Protein AF-A0A924WXR3-F1 (afdb_monomer_lite)

Sequence (230 aa):
MSLTDIRIFNSQGLAVPLAIGIKESQQQQINKKIEFITYPIMAESGININNANSEISIEESNGKRVGQVLTNSNHLNEKQKIIGALIDTRALSAKVSAIEFDADFATNTTLPITLDVGSDSKTWRNIAFEEPLYNFGDVALSKTNTPQQMRAVFNNANLDKEYIRVSWPANQVLTLRHVQITTSDIVPSIKKMSIALGEPYAIEPHMLSWNMLFFPKLLLYILNLIHLIP

Radius of gyration: 28.08 Å; chains: 1; bounding box: 63×32×85 Å

Secondary structure (DSSP, 8-state):
-PPP-EEEEETTSPEE-----------EEEEEEEEEEEEEEEE-TT--TTSTT--EEEEEETTEEEEEE--S--S--TT-EEEEEEEE-TT--SEEEEEEEEEE--TTEEEEEEEEEESSSS--EEEEEEEEEEE----TT--S----S-EEEEEEEE-TT-EEEEE--TTS--EEEEEEEEEEEEEPPP----------EEEETTEEEE--SSSS-EEEEE---PPP--

pLDDT: mean 71.22, std 17.96, range [27.23, 93.81]

Foldseek 3Di:
DDDFDKWKAAPVRHTDPDDDDDPDQDLDWDKDKDKWFKAFEKDAPPDDCPPQQFAWDWDDDPNGTHTYGDDPDPDDDPRIDGFWIKTQCQVDPFFFFKKAFDKDFDAQDWWFKWKWKDQRSGGTDTQDGGQIFHHNPDVPPDPDCDDRSSMDGGPRHDRHNMMMIMGTDPPTDMDTGMMMTIGIDRDNPDPPDDFDFDDWDDPDPFKTWTCGPPGRTMIMGGDDPDDDDD

Structure (mmCIF, N/CA/C/O backbone):
data_AF-A0A924WXR3-F1
#
_entry.id   AF-A0A924WXR3-F1
#
loop_
_atom_site.group_PDB
_atom_site.id
_atom_site.type_symbol
_atom_site.label_atom_id
_atom_site.label_alt_id
_atom_site.label_comp_id
_atom_site.label_asym_id
_atom_site.label_entity_id
_atom_site.label_seq_id
_atom_site.pdbx_PDB_ins_code
_atom_site.Cartn_x
_atom_site.Cartn_y
_atom_site.Cartn_z
_atom_site.occupancy
_atom_site.B_iso_or_equiv
_atom_site.auth_seq_id
_atom_site.auth_comp_id
_atom_site.auth_asym_id
_atom_site.auth_atom_id
_atom_site.pdbx_PDB_model_num
ATOM 1 N N . MET A 1 1 ? 13.150 8.727 -40.953 1.00 31.98 1 MET A N 1
ATOM 2 C CA . MET A 1 1 ? 14.406 8.247 -41.569 1.00 31.98 1 MET A CA 1
ATOM 3 C C . MET A 1 1 ? 14.424 6.737 -41.399 1.00 31.98 1 MET A C 1
ATOM 5 O O . MET A 1 1 ? 14.293 6.282 -40.271 1.00 31.98 1 MET A O 1
ATOM 9 N N . SER A 1 2 ? 14.404 5.994 -42.506 1.00 33.28 2 SER A N 1
ATOM 10 C CA . SER A 1 2 ? 14.246 4.532 -42.529 1.00 33.28 2 SER A CA 1
ATOM 11 C C . SER A 1 2 ? 15.404 3.839 -41.809 1.00 33.28 2 SER A C 1
ATOM 13 O O . SER A 1 2 ? 16.557 4.192 -42.039 1.00 33.28 2 SER A O 1
ATOM 15 N N . LEU A 1 3 ? 15.085 2.868 -40.950 1.00 34.56 3 LEU A N 1
ATOM 16 C CA . LEU A 1 3 ? 16.049 1.993 -40.283 1.00 34.56 3 LEU A CA 1
ATOM 17 C C . LEU A 1 3 ? 16.803 1.177 -41.339 1.00 34.56 3 LEU A C 1
ATOM 19 O O . LEU A 1 3 ? 16.198 0.406 -42.081 1.00 34.56 3 LEU A O 1
ATOM 23 N N . THR A 1 4 ? 18.115 1.363 -41.416 1.00 48.56 4 THR A N 1
ATOM 24 C CA . THR A 1 4 ? 19.017 0.498 -42.178 1.00 48.56 4 THR A CA 1
ATOM 25 C C . THR A 1 4 ? 19.056 -0.871 -41.490 1.00 48.56 4 THR A C 1
ATOM 27 O O . THR A 1 4 ? 19.465 -0.953 -40.332 1.00 48.56 4 THR A O 1
ATOM 30 N N . ASP A 1 5 ? 18.612 -1.937 -42.164 1.00 56.59 5 ASP A N 1
ATOM 31 C CA . ASP A 1 5 ? 18.772 -3.313 -41.669 1.00 56.59 5 ASP A CA 1
ATOM 32 C C . ASP A 1 5 ? 20.248 -3.701 -41.818 1.00 56.59 5 ASP A C 1
ATOM 34 O O . ASP A 1 5 ? 20.768 -3.801 -42.932 1.00 56.59 5 ASP A O 1
ATOM 38 N N . ILE A 1 6 ? 20.947 -3.848 -40.694 1.00 57.25 6 ILE A N 1
ATOM 39 C CA . ILE A 1 6 ? 22.355 -4.240 -40.669 1.00 57.25 6 ILE A CA 1
ATOM 40 C C . ILE A 1 6 ? 22.423 -5.707 -40.259 1.00 57.25 6 ILE A C 1
ATOM 42 O O . ILE A 1 6 ? 22.094 -6.059 -39.127 1.00 57.25 6 ILE A O 1
ATOM 46 N N . ARG A 1 7 ? 22.898 -6.559 -41.172 1.00 65.56 7 ARG A N 1
ATOM 47 C CA . ARG A 1 7 ? 23.070 -7.997 -40.932 1.00 65.56 7 ARG A CA 1
ATOM 48 C C . ARG A 1 7 ? 24.544 -8.353 -40.844 1.00 65.56 7 ARG A C 1
ATOM 50 O O . ARG A 1 7 ? 25.350 -7.929 -41.671 1.00 65.56 7 ARG A O 1
ATOM 57 N N . ILE A 1 8 ? 24.879 -9.154 -39.839 1.00 63.12 8 ILE A N 1
ATOM 58 C CA . ILE A 1 8 ? 26.237 -9.627 -39.580 1.00 63.12 8 ILE A CA 1
ATOM 59 C C . ILE A 1 8 ? 26.352 -11.070 -40.063 1.00 63.12 8 ILE A C 1
ATOM 61 O O . ILE A 1 8 ? 25.510 -11.900 -39.723 1.00 63.12 8 ILE A O 1
ATOM 65 N N . PHE A 1 9 ? 27.407 -11.381 -40.815 1.00 65.19 9 PHE A N 1
ATOM 66 C CA . PHE A 1 9 ? 27.694 -12.729 -41.300 1.00 65.19 9 PHE A CA 1
ATOM 67 C C . PHE A 1 9 ? 29.066 -13.209 -40.821 1.00 65.19 9 PHE A C 1
ATOM 69 O O . PHE A 1 9 ? 30.008 -12.423 -40.673 1.00 65.19 9 PHE A O 1
ATOM 76 N N . ASN A 1 10 ? 29.192 -14.513 -40.577 1.00 62.19 10 ASN A N 1
ATOM 77 C CA . ASN A 1 10 ? 30.481 -15.134 -40.285 1.00 62.19 10 ASN A CA 1
ATOM 78 C C . ASN A 1 10 ? 31.306 -15.342 -41.574 1.00 62.19 10 ASN A C 1
ATOM 80 O O . ASN A 1 10 ? 30.837 -15.098 -42.686 1.00 62.19 10 ASN A O 1
ATOM 84 N N . SER A 1 11 ? 32.538 -15.840 -41.437 1.00 58.62 11 SER A N 1
ATOM 85 C CA . SER A 1 11 ? 33.439 -16.128 -42.566 1.00 58.62 11 SER A CA 1
ATOM 86 C C . SER A 1 11 ? 32.926 -17.187 -43.554 1.00 58.62 11 SER A C 1
ATOM 88 O O . SER A 1 11 ? 33.502 -17.339 -44.628 1.00 58.62 11 SER A O 1
ATOM 90 N N . GLN A 1 12 ? 31.862 -17.913 -43.205 1.00 63.47 12 GLN A N 1
ATOM 91 C CA . GLN A 1 12 ? 31.190 -18.904 -44.048 1.00 63.47 12 GLN A CA 1
ATOM 92 C C . GLN A 1 12 ? 29.916 -18.341 -44.705 1.00 63.47 12 GLN A C 1
ATOM 94 O O . GLN A 1 12 ? 29.201 -19.078 -45.376 1.00 63.47 12 GLN A O 1
ATOM 99 N N . GLY A 1 13 ? 29.612 -17.051 -44.510 1.00 64.12 13 GLY A N 1
ATOM 100 C CA . GLY A 1 13 ? 28.417 -16.406 -45.056 1.00 64.12 13 GLY A CA 1
ATOM 101 C C . GLY A 1 13 ? 27.124 -16.725 -44.299 1.00 64.12 13 GLY A C 1
ATOM 102 O O . GLY A 1 13 ? 26.042 -16.429 -44.797 1.00 64.12 13 GLY A O 1
ATOM 103 N N . LEU A 1 14 ? 27.202 -17.311 -43.099 1.00 64.62 14 LEU A N 1
ATOM 104 C CA . LEU A 1 14 ? 26.031 -17.584 -42.262 1.00 64.62 14 LEU A CA 1
ATOM 105 C C . LEU A 1 14 ? 25.690 -16.366 -41.403 1.00 64.62 14 LEU A C 1
ATOM 107 O O . LEU A 1 14 ? 26.581 -15.756 -40.807 1.00 64.62 14 LEU A O 1
ATOM 111 N N . ALA A 1 15 ? 24.399 -16.036 -41.323 1.00 67.19 15 ALA A N 1
ATOM 112 C CA . ALA A 1 15 ? 23.907 -14.935 -40.503 1.00 67.19 15 ALA A CA 1
ATOM 113 C C . ALA A 1 15 ? 24.185 -15.201 -39.017 1.00 67.19 15 ALA A C 1
ATOM 115 O O . ALA A 1 15 ? 23.859 -16.265 -38.487 1.00 67.19 15 ALA A O 1
ATOM 116 N N . VAL A 1 16 ? 24.773 -14.219 -38.342 1.00 60.91 16 VAL A N 1
ATOM 117 C CA . VAL A 1 16 ? 25.044 -14.252 -36.907 1.00 60.91 16 VAL A CA 1
ATOM 118 C C . VAL A 1 16 ? 23.990 -13.389 -36.209 1.00 60.91 16 VAL A C 1
ATOM 120 O O . VAL A 1 16 ? 23.859 -12.213 -36.558 1.00 60.91 16 VAL A O 1
ATOM 123 N N . PRO A 1 17 ? 23.239 -13.921 -35.226 1.00 58.16 17 PRO A N 1
ATOM 124 C CA . PRO A 1 17 ? 22.210 -13.168 -34.515 1.00 58.16 17 PRO A CA 1
ATOM 125 C C . PRO A 1 17 ? 22.854 -12.203 -33.508 1.00 58.16 17 PRO A C 1
ATOM 127 O O . PRO A 1 17 ? 22.896 -12.455 -32.306 1.00 58.16 17 PRO A O 1
ATOM 130 N N . LEU A 1 18 ? 23.399 -11.099 -34.014 1.00 56.69 18 LEU A N 1
ATOM 131 C CA . LEU A 1 18 ? 24.007 -10.023 -33.236 1.00 56.69 18 LEU A CA 1
ATOM 132 C C . LEU A 1 18 ? 23.301 -8.705 -33.550 1.00 56.69 18 LEU A C 1
ATOM 134 O O . LEU A 1 18 ? 23.028 -8.401 -34.708 1.00 56.69 18 LEU A O 1
ATOM 138 N N . ALA A 1 19 ? 23.042 -7.909 -32.515 1.00 54.81 19 ALA A N 1
ATOM 139 C CA . ALA A 1 19 ? 22.508 -6.558 -32.643 1.00 54.81 19 ALA A CA 1
ATOM 140 C C . ALA A 1 19 ? 23.615 -5.535 -32.358 1.00 54.81 19 ALA A C 1
ATOM 142 O O . ALA A 1 19 ? 24.338 -5.654 -31.366 1.00 54.81 19 ALA A O 1
ATOM 143 N N . ILE A 1 20 ? 23.741 -4.522 -33.216 1.00 55.09 20 ILE A N 1
ATOM 144 C CA . ILE A 1 20 ? 24.647 -3.392 -32.991 1.00 55.09 20 ILE A CA 1
ATOM 145 C C . ILE A 1 20 ? 23.919 -2.381 -32.108 1.00 55.09 20 ILE A C 1
ATOM 147 O O . ILE A 1 20 ? 22.852 -1.890 -32.466 1.00 55.09 20 ILE A O 1
ATOM 151 N N . GLY A 1 21 ? 24.495 -2.079 -30.948 1.00 50.66 21 GLY A N 1
ATOM 152 C CA . GLY A 1 21 ? 23.985 -1.068 -30.027 1.00 50.66 21 GLY A CA 1
ATOM 153 C C . GLY A 1 21 ? 25.036 -0.002 -29.746 1.00 50.66 21 GLY A C 1
ATOM 154 O O . GLY A 1 21 ? 26.235 -0.281 -29.730 1.00 50.66 21 GLY A O 1
ATOM 155 N N . ILE A 1 22 ? 24.585 1.224 -29.496 1.00 47.22 22 ILE A N 1
ATOM 156 C CA . ILE A 1 22 ? 25.435 2.302 -28.986 1.00 47.22 22 ILE A CA 1
ATOM 157 C C . ILE A 1 22 ? 25.828 1.928 -27.546 1.00 47.22 22 ILE A C 1
ATOM 159 O O . ILE A 1 22 ? 25.022 1.354 -26.812 1.00 47.22 22 ILE A O 1
ATOM 163 N N . LYS A 1 23 ? 27.075 2.201 -27.135 1.00 46.19 23 LYS A N 1
ATOM 164 C CA . LYS A 1 23 ? 27.564 1.922 -25.774 1.00 46.19 23 LYS A CA 1
ATOM 165 C C . LYS A 1 23 ? 26.893 2.869 -24.776 1.00 46.19 23 LYS A C 1
ATOM 167 O O . LYS A 1 23 ? 27.488 3.846 -24.337 1.00 46.19 23 LYS A O 1
ATOM 172 N N . GLU A 1 24 ? 25.650 2.590 -24.421 1.00 51.59 24 GLU A N 1
ATOM 173 C CA . GLU A 1 24 ? 24.979 3.290 -23.339 1.00 51.59 24 GLU A CA 1
ATOM 174 C C . GLU A 1 24 ? 25.524 2.744 -22.012 1.00 51.59 24 GLU A C 1
ATOM 176 O O . GLU A 1 24 ? 25.498 1.538 -21.749 1.00 51.59 24 GLU A O 1
ATOM 181 N N . SER A 1 25 ? 26.071 3.629 -21.177 1.00 50.09 25 SER A N 1
ATOM 182 C CA . SER A 1 25 ? 26.453 3.298 -19.803 1.00 50.09 25 SER A CA 1
ATOM 183 C C . SER A 1 25 ? 25.178 3.108 -18.982 1.00 50.09 25 SER A C 1
ATOM 185 O O . SER A 1 25 ? 24.731 4.017 -18.293 1.00 50.09 25 SER A O 1
ATOM 187 N N . GLN A 1 26 ? 24.541 1.948 -19.114 1.00 51.25 26 GLN A N 1
ATOM 188 C CA . GLN A 1 26 ? 23.241 1.690 -18.505 1.00 51.25 26 GLN A CA 1
ATOM 189 C C . GLN A 1 26 ? 23.407 0.889 -17.231 1.00 51.25 26 GLN A C 1
ATOM 191 O O . GLN A 1 26 ? 23.523 -0.336 -17.261 1.00 51.25 26 GLN A O 1
ATOM 196 N N . GLN A 1 27 ? 23.352 1.587 -16.099 1.00 52.81 27 GLN A N 1
ATOM 197 C CA . GLN A 1 27 ? 22.735 0.998 -14.918 1.00 52.81 27 GLN A CA 1
ATOM 198 C C . GLN A 1 27 ? 21.355 0.485 -15.345 1.00 52.81 27 GLN A C 1
ATOM 200 O O . GLN A 1 27 ? 20.535 1.254 -15.846 1.00 52.81 27 GLN A O 1
ATOM 205 N N . GLN A 1 28 ? 21.135 -0.824 -15.247 1.00 54.12 28 GLN A N 1
ATOM 206 C CA . GLN A 1 28 ? 19.838 -1.400 -15.570 1.00 54.12 28 GLN A CA 1
ATOM 207 C C . GLN A 1 28 ? 18.967 -1.273 -14.328 1.00 54.12 28 GLN A C 1
ATOM 209 O O . GLN A 1 28 ? 19.254 -1.873 -13.291 1.00 54.12 28 GLN A O 1
ATOM 214 N N . GLN A 1 29 ? 17.912 -0.469 -14.434 1.00 60.94 29 GLN A N 1
ATOM 215 C CA . GLN A 1 29 ? 16.858 -0.464 -13.435 1.00 60.94 29 GLN A CA 1
ATOM 216 C C . GLN A 1 29 ? 16.016 -1.721 -13.652 1.00 60.94 29 GLN A C 1
ATOM 218 O O . GLN A 1 29 ? 15.330 -1.850 -14.669 1.00 60.94 29 GLN A O 1
ATOM 223 N N . ILE A 1 30 ? 16.097 -2.663 -12.717 1.00 65.88 30 ILE A N 1
ATOM 224 C CA . ILE A 1 30 ? 15.214 -3.825 -12.713 1.00 65.88 30 ILE A CA 1
ATOM 225 C C . ILE A 1 30 ? 14.014 -3.455 -11.856 1.00 65.88 30 ILE A C 1
ATOM 227 O O . ILE A 1 30 ? 14.141 -3.210 -10.657 1.00 65.88 30 ILE A O 1
ATOM 231 N N . ASN A 1 31 ? 12.846 -3.407 -12.493 1.00 78.06 31 ASN A N 1
ATOM 232 C CA . ASN A 1 31 ? 11.590 -3.224 -11.790 1.00 78.06 31 ASN A CA 1
ATOM 233 C C . ASN A 1 31 ? 10.999 -4.595 -11.464 1.00 78.06 31 ASN A C 1
ATOM 235 O O . ASN A 1 31 ? 10.776 -5.401 -12.370 1.00 78.06 31 ASN A O 1
ATOM 239 N N . LYS A 1 32 ? 10.721 -4.856 -10.185 1.00 83.56 32 LYS A N 1
ATOM 240 C CA . LYS A 1 32 ? 10.007 -6.062 -9.752 1.00 83.56 32 LYS A CA 1
ATOM 241 C C . LYS A 1 32 ? 8.642 -5.666 -9.212 1.00 83.56 32 LYS A C 1
ATOM 243 O O . LYS A 1 32 ? 8.531 -4.741 -8.418 1.00 83.56 32 LYS A O 1
ATOM 248 N N . LYS A 1 33 ? 7.606 -6.382 -9.639 1.00 86.31 33 LYS A N 1
ATOM 249 C CA . LYS A 1 33 ? 6.248 -6.241 -9.115 1.00 86.31 33 LYS A CA 1
ATOM 250 C C . LYS A 1 33 ? 6.016 -7.299 -8.041 1.00 86.31 33 LYS A C 1
ATOM 252 O O . LYS A 1 33 ? 6.263 -8.479 -8.287 1.00 86.31 33 LYS A O 1
ATOM 257 N N . ILE A 1 34 ? 5.591 -6.874 -6.858 1.00 88.81 34 ILE A N 1
ATOM 258 C CA . ILE A 1 34 ? 5.333 -7.742 -5.705 1.00 88.81 34 ILE A CA 1
ATOM 259 C C . ILE A 1 34 ? 3.921 -7.454 -5.204 1.00 88.81 34 ILE A C 1
ATOM 261 O O . ILE A 1 34 ? 3.554 -6.296 -5.022 1.00 88.81 34 ILE A O 1
ATOM 265 N N . GLU A 1 35 ? 3.130 -8.501 -5.013 1.00 90.38 35 GLU A N 1
ATOM 266 C CA . GLU A 1 35 ? 1.759 -8.403 -4.518 1.00 90.38 35 GLU A CA 1
ATOM 267 C C . GLU A 1 35 ? 1.723 -8.432 -2.985 1.00 90.38 35 GLU A C 1
ATOM 269 O O . GLU A 1 35 ? 2.449 -9.207 -2.358 1.00 90.38 35 GLU A O 1
ATOM 274 N N . PHE A 1 36 ? 0.875 -7.593 -2.391 1.00 90.31 36 PHE A N 1
ATOM 275 C CA . PHE A 1 36 ? 0.639 -7.530 -0.953 1.00 90.31 36 PHE A CA 1
ATOM 276 C C . PHE A 1 36 ? -0.852 -7.591 -0.641 1.00 90.31 36 PHE A C 1
ATOM 278 O O . PHE A 1 36 ? -1.677 -6.951 -1.298 1.00 90.31 36 PHE A O 1
ATOM 285 N N . ILE A 1 37 ? -1.170 -8.315 0.431 1.00 88.25 37 ILE A N 1
ATOM 286 C CA . ILE A 1 37 ? -2.505 -8.344 1.026 1.00 88.25 37 ILE A CA 1
ATOM 287 C C . ILE A 1 37 ? -2.743 -7.031 1.775 1.00 88.25 37 ILE A C 1
ATOM 289 O O . ILE A 1 37 ? -1.836 -6.490 2.414 1.00 88.25 37 ILE A O 1
ATOM 293 N N . THR A 1 38 ? -3.979 -6.545 1.728 1.00 90.75 38 THR A N 1
ATOM 294 C CA . THR A 1 38 ? -4.424 -5.357 2.458 1.00 90.75 38 THR A CA 1
ATOM 295 C C . THR A 1 38 ? -5.322 -5.743 3.625 1.00 90.75 38 THR A C 1
ATOM 297 O O . THR A 1 38 ? -6.240 -6.549 3.473 1.00 90.75 38 THR A O 1
ATOM 300 N N . TYR A 1 39 ? -5.092 -5.136 4.786 1.00 90.50 39 TYR A N 1
ATOM 301 C CA . TYR A 1 39 ? -5.917 -5.315 5.978 1.00 90.50 39 TYR A CA 1
ATOM 302 C C . TYR A 1 39 ? -6.815 -4.090 6.162 1.00 90.50 39 TYR A C 1
ATOM 304 O O . TYR A 1 39 ? -6.293 -2.977 6.218 1.00 90.50 39 TYR A O 1
ATOM 312 N N . PRO A 1 40 ? -8.147 -4.234 6.257 1.00 91.12 40 PRO A N 1
ATOM 313 C CA . PRO A 1 40 ? -9.022 -3.083 6.443 1.00 91.12 40 PRO A CA 1
ATOM 314 C C . PRO A 1 40 ? -8.751 -2.433 7.800 1.00 91.12 40 PRO A C 1
ATOM 316 O O . PRO A 1 40 ? -8.521 -3.133 8.787 1.00 91.12 40 PRO A O 1
ATOM 319 N N . ILE A 1 41 ? -8.795 -1.102 7.847 1.00 90.25 41 ILE A N 1
ATOM 320 C CA . ILE A 1 41 ? -8.696 -0.338 9.089 1.00 90.25 41 ILE A CA 1
ATOM 321 C C . ILE A 1 41 ? -10.099 0.089 9.504 1.00 90.25 41 ILE A C 1
ATOM 323 O O . ILE A 1 41 ? -10.778 0.814 8.772 1.00 90.25 41 ILE A O 1
ATOM 327 N N . MET A 1 42 ? -10.516 -0.369 10.679 1.00 87.19 42 MET A N 1
ATOM 328 C CA . MET A 1 42 ? -11.822 -0.105 11.267 1.00 87.19 42 MET A CA 1
ATOM 329 C C . MET A 1 42 ? -11.719 1.007 12.312 1.00 87.19 42 MET A C 1
ATOM 331 O O . MET A 1 42 ? -10.791 1.023 13.126 1.00 87.19 42 MET A O 1
ATOM 335 N N . ALA A 1 43 ? -12.688 1.922 12.313 1.00 83.94 43 ALA A N 1
ATOM 336 C CA . ALA A 1 43 ? -12.872 2.873 13.406 1.00 83.94 43 ALA A CA 1
ATOM 337 C C . ALA A 1 43 ? -14.329 3.297 13.578 1.00 83.94 43 ALA A C 1
ATOM 339 O O . ALA A 1 43 ? -15.178 3.098 12.704 1.00 83.94 43 ALA A O 1
ATOM 340 N N . GLU A 1 44 ? -14.607 3.906 14.729 1.00 81.31 44 GLU A N 1
ATOM 341 C CA . GLU A 1 44 ? -15.883 4.551 15.008 1.00 81.31 44 GLU A CA 1
ATOM 342 C C . GLU A 1 44 ? -16.120 5.766 14.097 1.00 81.31 44 GLU A C 1
ATOM 344 O O . GLU A 1 44 ? -15.196 6.399 13.577 1.00 81.31 44 GLU A O 1
ATOM 349 N N . SER A 1 45 ? -17.395 6.105 13.900 1.00 75.25 45 SER A N 1
ATOM 350 C CA . SER A 1 45 ? -17.784 7.238 13.062 1.00 75.25 45 SER A CA 1
ATOM 351 C C . SER A 1 45 ? -17.204 8.552 13.599 1.00 75.25 45 SER A C 1
ATOM 353 O O . SER A 1 45 ? -17.376 8.874 14.769 1.00 75.25 45 SER A O 1
ATOM 355 N N . GLY A 1 46 ? -16.579 9.342 12.723 1.00 72.94 46 GLY A N 1
ATOM 356 C CA . GLY A 1 46 ? -15.983 10.639 13.071 1.00 72.94 46 GLY A CA 1
ATOM 357 C C . GLY A 1 46 ? -14.488 10.590 13.404 1.00 72.94 46 GLY A C 1
ATOM 358 O O . GLY A 1 46 ? -13.875 11.645 13.548 1.00 72.94 46 GLY A O 1
ATOM 359 N N . ILE A 1 47 ? -13.880 9.400 13.467 1.00 78.44 47 ILE A N 1
ATOM 360 C CA . ILE A 1 47 ? -12.426 9.264 13.581 1.00 78.44 47 ILE A CA 1
ATOM 361 C C . ILE A 1 47 ? -11.761 9.636 12.253 1.00 78.44 47 ILE A C 1
ATOM 363 O O . ILE A 1 47 ? -12.085 9.084 11.201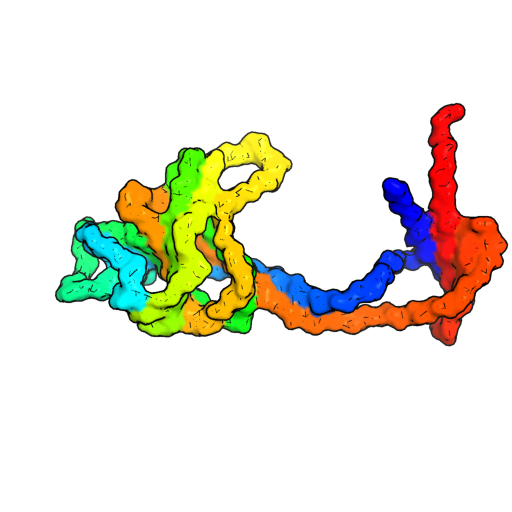 1.00 78.44 47 ILE A O 1
ATOM 367 N N . ASN A 1 48 ? -10.801 10.561 12.312 1.00 78.56 48 ASN A N 1
ATOM 368 C CA . ASN A 1 48 ? -9.937 10.892 11.186 1.00 78.56 48 ASN A CA 1
ATOM 369 C C . ASN A 1 48 ? -8.610 10.144 11.323 1.00 78.56 48 ASN A C 1
ATOM 371 O O . ASN A 1 48 ? -7.806 10.450 12.203 1.00 78.56 48 ASN A O 1
ATOM 375 N N . ILE A 1 49 ? -8.384 9.186 10.427 1.00 81.19 49 ILE A N 1
ATOM 376 C CA . ILE A 1 49 ? -7.177 8.362 10.425 1.00 81.19 49 ILE A CA 1
ATOM 377 C C . ILE A 1 49 ? -5.921 9.139 10.036 1.00 81.19 49 ILE A C 1
ATOM 379 O O . ILE A 1 49 ? -4.835 8.780 10.464 1.00 81.19 49 ILE A O 1
ATOM 383 N N . ASN A 1 50 ? -6.050 10.230 9.281 1.00 80.75 50 ASN A N 1
ATOM 384 C CA . ASN A 1 50 ? -4.908 10.999 8.779 1.00 80.75 50 ASN A CA 1
ATOM 385 C C . ASN A 1 50 ? -4.215 11.828 9.865 1.00 80.75 50 ASN A C 1
ATOM 387 O O . ASN A 1 50 ? -3.255 12.540 9.582 1.00 80.75 50 ASN A O 1
ATOM 391 N N . ASN A 1 51 ? -4.665 11.738 11.119 1.00 76.44 51 ASN A N 1
ATOM 392 C CA . ASN A 1 51 ? -3.902 12.267 12.234 1.00 76.44 51 ASN A CA 1
ATOM 393 C C . ASN A 1 51 ? -2.581 11.483 12.364 1.00 76.44 51 ASN A C 1
ATOM 395 O O . ASN A 1 51 ? -2.563 10.250 12.411 1.00 76.44 51 ASN A O 1
ATOM 399 N N . ALA A 1 52 ? -1.466 12.214 12.411 1.00 62.53 52 ALA A N 1
ATOM 400 C CA . ALA A 1 52 ? -0.117 11.652 12.457 1.00 62.53 52 ALA A CA 1
ATOM 401 C C . ALA A 1 52 ? 0.140 10.758 13.685 1.00 62.53 52 ALA A C 1
ATOM 403 O O . ALA A 1 52 ? 1.049 9.937 13.638 1.00 62.53 52 ALA A O 1
ATOM 404 N N . ASN A 1 53 ? -0.676 10.894 14.739 1.00 68.81 53 ASN A N 1
ATOM 405 C CA . ASN A 1 53 ? -0.571 10.136 15.990 1.00 68.81 53 ASN A CA 1
ATOM 406 C C . ASN A 1 53 ? -1.668 9.065 16.158 1.00 68.81 53 ASN A C 1
ATOM 408 O O . ASN A 1 53 ? -1.883 8.574 17.265 1.00 68.81 53 ASN A O 1
ATOM 412 N N . SER A 1 54 ? -2.422 8.735 15.103 1.00 81.00 54 SER A N 1
ATOM 413 C CA . SER A 1 54 ? -3.404 7.646 15.167 1.00 81.00 54 SER A CA 1
ATOM 414 C C . SER A 1 54 ? -2.695 6.294 15.220 1.00 81.00 54 SER A C 1
ATOM 416 O O . SER A 1 54 ? -2.169 5.824 14.211 1.00 81.00 54 SER A O 1
ATOM 418 N N . GLU A 1 55 ? -2.707 5.660 16.389 1.00 86.06 55 GLU A N 1
ATOM 419 C CA . GLU A 1 55 ? -2.145 4.325 16.575 1.00 86.06 55 GLU A CA 1
ATOM 420 C C . GLU A 1 55 ? -3.064 3.246 15.993 1.00 86.06 55 GLU A C 1
ATOM 422 O O . GLU A 1 55 ? -4.283 3.281 16.179 1.00 86.06 55 GLU A O 1
ATOM 427 N N . ILE A 1 56 ? -2.470 2.280 15.290 1.00 86.75 56 ILE A N 1
ATOM 428 C CA . ILE A 1 56 ? -3.176 1.141 14.703 1.00 86.75 56 ILE A CA 1
ATOM 429 C C . ILE A 1 56 ? -2.734 -0.152 15.392 1.00 86.75 56 ILE A C 1
ATOM 431 O O . ILE A 1 56 ? -1.566 -0.542 15.309 1.00 86.75 56 ILE A O 1
ATOM 435 N N . SER A 1 57 ? -3.693 -0.831 16.024 1.00 85.00 57 SER A N 1
ATOM 436 C CA . SER A 1 57 ? -3.576 -2.208 16.515 1.00 85.00 57 SER A CA 1
ATOM 437 C C . SER A 1 57 ? -3.916 -3.179 15.387 1.00 85.00 57 SER A C 1
ATOM 439 O O . SER A 1 57 ? -4.864 -2.941 14.642 1.00 85.00 57 SER A O 1
ATOM 441 N N . ILE A 1 58 ? -3.170 -4.275 15.247 1.00 83.12 58 ILE A N 1
ATOM 442 C CA . ILE A 1 58 ? -3.519 -5.357 14.315 1.00 83.12 58 ILE A CA 1
ATOM 443 C C . ILE A 1 58 ? -4.129 -6.492 15.129 1.00 83.12 58 ILE A C 1
ATOM 445 O O . ILE A 1 58 ? -3.444 -7.106 15.945 1.00 83.12 58 ILE A O 1
ATOM 449 N N . GLU A 1 59 ? -5.395 -6.801 14.868 1.00 83.00 59 GLU A N 1
ATOM 450 C CA . GLU A 1 59 ? -6.166 -7.809 15.598 1.00 83.00 59 GLU A CA 1
ATOM 451 C C . GLU A 1 59 ? -6.768 -8.839 14.644 1.00 83.00 59 GLU A C 1
ATOM 453 O O . GLU A 1 59 ? -6.924 -8.590 13.448 1.00 83.00 59 GLU A O 1
ATOM 458 N N . GLU A 1 60 ? -7.112 -10.015 15.164 1.00 77.69 60 GLU A N 1
ATOM 459 C CA . GLU A 1 60 ? -7.909 -10.995 14.429 1.00 77.69 60 GLU A CA 1
ATOM 460 C C . GLU A 1 60 ? -9.389 -10.825 14.771 1.00 77.69 60 GLU A C 1
ATOM 462 O O . GLU A 1 60 ? -9.791 -10.892 15.929 1.00 77.69 60 GLU A O 1
ATOM 467 N N . SER A 1 61 ? -10.215 -10.632 13.746 1.00 73.81 61 SER A N 1
ATOM 468 C CA . SER A 1 61 ? -11.667 -10.544 13.851 1.00 73.81 61 SER A CA 1
ATOM 469 C C . SER A 1 61 ? -12.299 -11.498 12.843 1.00 73.81 61 SER A C 1
ATOM 471 O O . SER A 1 61 ? -12.017 -11.424 11.646 1.00 73.81 61 SER A O 1
ATOM 473 N N . ASN A 1 62 ? -13.130 -12.434 13.313 1.00 73.81 62 ASN A N 1
ATOM 474 C CA . ASN A 1 62 ? -13.792 -13.445 12.476 1.00 73.81 62 ASN A CA 1
ATOM 475 C C . ASN A 1 62 ? -12.828 -14.213 11.542 1.00 73.81 62 ASN A C 1
ATOM 477 O O . ASN A 1 62 ? -13.144 -14.468 10.379 1.00 73.81 62 ASN A O 1
ATOM 481 N N . GLY A 1 63 ? -11.626 -14.545 12.030 1.00 71.94 63 GLY A N 1
ATOM 482 C CA . GLY A 1 63 ? -10.596 -15.251 11.255 1.00 71.94 63 GLY A CA 1
ATOM 483 C C . GLY A 1 63 ? -9.890 -14.400 10.189 1.00 71.94 63 GLY A C 1
ATOM 484 O O . GLY A 1 63 ? -9.167 -14.945 9.358 1.00 71.94 63 GLY A O 1
ATOM 485 N N . LYS A 1 64 ? -10.089 -13.075 10.189 1.00 77.06 64 LYS A N 1
ATOM 486 C CA . LYS A 1 64 ? -9.393 -12.120 9.317 1.00 77.06 64 LYS A CA 1
ATOM 487 C C . LYS A 1 64 ? -8.584 -11.134 10.153 1.00 77.06 64 LYS A C 1
ATOM 489 O O . LYS A 1 64 ? -9.066 -10.642 11.168 1.00 77.06 64 LYS A O 1
ATOM 494 N N . ARG A 1 65 ? -7.370 -10.805 9.707 1.00 81.75 65 ARG A N 1
ATOM 495 C CA . ARG A 1 65 ? -6.581 -9.728 10.323 1.00 81.75 65 ARG A CA 1
ATOM 496 C C . ARG A 1 65 ? -7.156 -8.375 9.910 1.00 81.75 65 ARG A C 1
ATOM 498 O O . ARG A 1 65 ? -7.377 -8.134 8.723 1.00 81.75 65 ARG A O 1
ATOM 505 N N . VAL A 1 66 ? -7.394 -7.510 10.885 1.00 82.00 66 VAL A N 1
ATOM 506 C CA . VAL A 1 66 ? -7.925 -6.157 10.706 1.00 82.00 66 VAL A CA 1
ATOM 507 C C . VAL A 1 66 ? -7.063 -5.168 11.483 1.00 82.00 66 VAL A C 1
ATOM 509 O O . VAL A 1 66 ? -6.552 -5.484 12.556 1.00 82.00 66 VAL A O 1
ATOM 512 N N . GLY A 1 67 ? -6.886 -3.971 10.934 1.00 80.25 67 GLY A N 1
ATOM 513 C CA . GLY A 1 67 ? -6.356 -2.839 11.682 1.00 80.2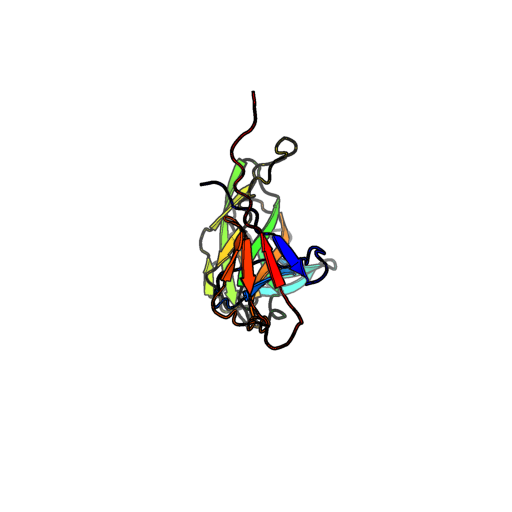5 67 GLY A CA 1
ATOM 514 C C . GLY A 1 67 ? -7.480 -2.183 12.481 1.00 80.25 67 GLY A C 1
ATOM 515 O O . GLY A 1 67 ? -8.579 -1.997 11.962 1.00 80.25 67 GLY A O 1
ATOM 516 N N . GLN A 1 68 ? -7.220 -1.795 13.719 1.00 80.94 68 GLN A N 1
ATOM 517 C CA . GLN A 1 68 ? -8.121 -0.977 14.523 1.00 80.94 68 GLN A CA 1
ATOM 518 C C . GLN A 1 68 ? -7.399 0.277 14.968 1.00 80.94 68 GLN A C 1
ATOM 520 O O . GLN A 1 68 ? -6.279 0.205 15.471 1.00 80.94 68 GLN A O 1
ATOM 525 N N . VAL A 1 69 ? -8.045 1.428 14.790 1.00 77.50 69 VAL A N 1
ATOM 526 C CA . VAL A 1 69 ? -7.538 2.662 15.389 1.00 77.50 69 VAL A CA 1
ATOM 527 C C . VAL A 1 69 ? -7.761 2.570 16.892 1.00 77.50 69 VAL A C 1
ATOM 529 O O . VAL A 1 69 ? -8.903 2.479 17.343 1.00 77.50 69 VAL A O 1
ATOM 532 N N . LEU A 1 70 ? -6.673 2.593 17.660 1.00 70.06 70 LEU A N 1
ATOM 533 C CA . LEU A 1 70 ? -6.748 2.614 19.114 1.00 70.06 70 LEU A CA 1
ATOM 534 C C . LEU A 1 70 ? -7.410 3.920 19.556 1.00 70.06 70 LEU A C 1
ATOM 536 O O . LEU A 1 70 ? -6.948 5.025 19.269 1.00 70.06 70 LEU A O 1
ATOM 540 N N . THR A 1 71 ? -8.523 3.769 20.258 1.00 65.50 71 THR A N 1
ATOM 541 C CA . THR A 1 71 ? -9.231 4.848 20.945 1.00 65.50 71 THR A CA 1
ATOM 542 C C . THR A 1 71 ? -9.435 4.413 22.393 1.00 65.50 71 THR A C 1
ATOM 544 O O . THR A 1 71 ? -9.182 3.262 22.737 1.00 65.50 71 THR A O 1
ATOM 547 N N . ASN A 1 72 ? -9.913 5.292 23.274 1.00 54.84 72 ASN A N 1
ATOM 548 C CA . ASN A 1 72 ? -10.176 4.914 24.672 1.00 54.84 72 ASN A CA 1
ATOM 549 C C . ASN A 1 72 ? -11.203 3.762 24.824 1.00 54.84 72 ASN A C 1
ATOM 551 O O . ASN A 1 72 ? -11.360 3.232 25.922 1.00 54.84 72 ASN A O 1
ATOM 555 N N . SER A 1 73 ? -11.871 3.361 23.736 1.00 55.97 73 SER A N 1
ATOM 556 C CA . SER A 1 73 ? -12.778 2.218 23.645 1.00 55.97 73 SER A CA 1
ATOM 557 C C . SER A 1 73 ? -12.167 1.133 22.741 1.00 55.97 73 SER A C 1
ATOM 559 O O . SER A 1 73 ? -12.347 1.149 21.528 1.00 55.97 73 SER A O 1
ATOM 561 N N . ASN A 1 74 ? -11.451 0.165 23.323 1.00 54.66 74 ASN A N 1
ATOM 562 C CA . ASN A 1 74 ? -10.762 -0.925 22.601 1.00 54.66 74 ASN A CA 1
ATOM 563 C C . ASN A 1 74 ? -11.685 -2.094 22.193 1.00 54.66 74 ASN A C 1
ATOM 565 O O . ASN A 1 74 ? -11.292 -3.258 22.255 1.00 54.66 74 ASN A O 1
ATOM 569 N N . HIS A 1 75 ? -12.935 -1.819 21.819 1.00 56.12 75 HIS A N 1
ATOM 570 C CA . HIS A 1 75 ? -13.885 -2.867 21.445 1.00 56.12 75 HIS A CA 1
ATOM 571 C C . HIS A 1 75 ? -14.471 -2.627 20.054 1.00 56.12 75 HIS A C 1
ATOM 573 O O . HIS A 1 75 ? -14.958 -1.538 19.745 1.00 56.12 75 HIS A O 1
ATOM 579 N N . LEU A 1 76 ? -14.448 -3.683 19.232 1.00 55.72 76 LEU A N 1
ATOM 580 C CA . LEU A 1 76 ? -15.156 -3.784 17.957 1.00 55.72 76 LEU A CA 1
ATOM 581 C C . LEU A 1 76 ? -16.666 -3.625 18.199 1.00 55.72 76 LEU A C 1
ATOM 583 O O . LEU A 1 76 ? -17.376 -4.592 18.466 1.00 55.72 76 LEU A O 1
ATOM 587 N N . ASN A 1 77 ? -17.159 -2.391 18.139 1.00 60.97 77 ASN A N 1
ATOM 588 C CA . ASN A 1 77 ? -18.586 -2.086 18.194 1.00 60.97 77 ASN A CA 1
ATOM 589 C C . ASN A 1 77 ? -19.214 -2.240 16.797 1.00 60.97 77 ASN A C 1
ATOM 591 O O . ASN A 1 77 ? -18.603 -1.874 15.794 1.00 60.97 77 ASN A O 1
ATOM 595 N N . GLU A 1 78 ? -20.484 -2.656 16.715 1.00 61.03 78 GLU A N 1
ATOM 596 C CA . GLU A 1 78 ? -21.247 -2.797 15.451 1.00 61.03 78 GLU A CA 1
ATOM 597 C C . GLU A 1 78 ? -21.351 -1.498 14.618 1.00 61.03 78 GLU A C 1
ATOM 599 O O . GLU A 1 78 ? -21.791 -1.510 13.472 1.00 61.03 78 GLU A O 1
ATOM 604 N N . LYS A 1 79 ? -20.940 -0.355 15.181 1.00 72.06 79 LYS A N 1
ATOM 605 C CA . LYS A 1 79 ? -20.966 0.969 14.540 1.00 72.06 79 LYS A CA 1
ATOM 606 C C . LYS A 1 79 ? -19.675 1.338 13.798 1.00 72.06 79 LYS A C 1
ATOM 608 O O . LYS A 1 79 ? -19.579 2.461 13.296 1.00 72.06 79 LYS A O 1
ATOM 613 N N . GLN A 1 80 ? -18.680 0.455 13.758 1.00 78.19 80 GLN A N 1
ATOM 614 C CA . GLN A 1 80 ? -17.411 0.738 13.094 1.00 78.19 80 GLN A CA 1
ATOM 615 C C . GLN A 1 80 ? -17.514 0.638 11.567 1.00 78.19 80 GLN A C 1
ATOM 617 O O . GLN A 1 80 ? -18.267 -0.167 11.019 1.00 78.19 80 GLN A O 1
ATOM 622 N N . LYS A 1 81 ? -16.736 1.470 10.873 1.00 85.62 81 LYS A N 1
ATOM 623 C CA . LYS A 1 81 ? -16.659 1.520 9.409 1.00 85.62 81 LYS A CA 1
ATOM 624 C C . LYS A 1 81 ? -15.215 1.367 8.949 1.00 85.62 81 LYS A C 1
ATOM 626 O O . LYS A 1 81 ? -14.290 1.710 9.685 1.00 85.62 81 LYS A O 1
ATOM 631 N N . ILE A 1 82 ? -15.046 0.898 7.714 1.00 87.94 82 ILE A N 1
ATOM 632 C CA . ILE A 1 82 ? -13.747 0.905 7.040 1.00 87.94 82 ILE A CA 1
ATOM 633 C C . ILE A 1 82 ? -13.411 2.355 6.691 1.00 87.94 82 ILE A C 1
ATOM 635 O O . ILE A 1 82 ? -14.167 3.022 5.986 1.00 87.94 82 ILE A O 1
ATOM 639 N N . ILE A 1 83 ? -12.278 2.825 7.196 1.00 88.62 83 ILE A N 1
ATOM 640 C CA . ILE A 1 83 ? -11.770 4.197 7.016 1.00 88.62 83 ILE A CA 1
ATOM 641 C C . ILE A 1 83 ? -10.423 4.229 6.280 1.00 88.62 83 ILE A C 1
ATOM 643 O O . ILE A 1 83 ? -9.867 5.296 6.030 1.00 88.62 83 ILE A O 1
ATOM 647 N N . GLY A 1 84 ? -9.873 3.055 5.975 1.00 92.06 84 GLY A N 1
ATOM 648 C CA . GLY A 1 84 ? -8.567 2.909 5.361 1.00 92.06 84 GLY A CA 1
ATOM 649 C C . GLY A 1 84 ? -8.170 1.448 5.193 1.00 92.06 84 GLY A C 1
ATOM 650 O O . GLY A 1 84 ? -8.928 0.530 5.518 1.00 92.06 84 GLY A O 1
ATOM 651 N N . ALA A 1 85 ? -6.947 1.240 4.724 1.00 93.31 85 ALA A N 1
ATOM 652 C CA . ALA A 1 85 ? -6.310 -0.063 4.643 1.00 93.31 85 ALA A CA 1
ATOM 653 C C . ALA A 1 85 ? -4.848 0.014 5.095 1.00 93.31 85 ALA A C 1
ATOM 655 O O . ALA A 1 85 ? -4.158 1.002 4.851 1.00 93.31 85 ALA A O 1
ATOM 656 N N . LEU A 1 86 ? -4.381 -1.042 5.749 1.00 93.44 86 LEU A N 1
ATOM 657 C CA . LEU A 1 86 ? -3.007 -1.229 6.186 1.00 93.44 86 LEU A CA 1
ATOM 658 C C . LEU A 1 86 ? -2.339 -2.284 5.303 1.00 93.44 86 LEU A C 1
ATOM 660 O O . LEU A 1 86 ? -2.901 -3.353 5.064 1.00 93.44 86 LEU A O 1
ATOM 664 N N . ILE A 1 87 ? -1.122 -2.002 4.858 1.00 92.69 87 ILE A N 1
ATOM 665 C CA . ILE A 1 87 ? -0.286 -2.913 4.081 1.00 92.69 87 ILE A CA 1
ATOM 666 C C . ILE A 1 87 ? 0.986 -3.162 4.891 1.00 92.69 87 ILE A C 1
ATOM 668 O O . ILE A 1 87 ? 1.702 -2.224 5.251 1.00 92.69 87 ILE A O 1
ATOM 672 N N . ASP A 1 88 ? 1.268 -4.429 5.191 1.00 91.06 88 ASP A N 1
ATOM 673 C CA . ASP A 1 88 ? 2.506 -4.827 5.867 1.00 91.06 88 ASP A CA 1
ATOM 674 C C . ASP A 1 88 ? 3.629 -4.987 4.840 1.00 91.06 88 ASP A C 1
ATOM 676 O O . ASP A 1 88 ? 3.801 -6.043 4.228 1.00 91.06 88 ASP A O 1
ATOM 680 N N . THR A 1 89 ? 4.380 -3.908 4.632 1.00 90.81 89 THR A N 1
ATOM 681 C CA . THR A 1 89 ? 5.515 -3.864 3.706 1.00 90.81 89 THR A CA 1
ATOM 682 C C . THR A 1 89 ? 6.847 -4.186 4.368 1.00 90.81 89 THR A C 1
ATOM 684 O O . THR A 1 89 ? 7.879 -4.088 3.718 1.00 90.81 89 THR A O 1
ATOM 687 N N . ARG A 1 90 ? 6.877 -4.638 5.626 1.00 89.00 90 ARG A N 1
ATOM 688 C CA . ARG A 1 90 ? 8.142 -4.794 6.368 1.00 89.00 90 ARG A CA 1
ATOM 689 C C . ARG A 1 90 ? 9.092 -5.846 5.793 1.00 89.00 90 ARG A C 1
ATOM 691 O O . ARG A 1 90 ? 10.267 -5.860 6.143 1.00 89.00 90 ARG A O 1
ATOM 698 N N . ALA A 1 91 ? 8.587 -6.725 4.930 1.00 85.25 91 ALA A N 1
ATOM 699 C CA . ALA A 1 91 ? 9.383 -7.699 4.189 1.00 85.25 91 ALA A CA 1
ATOM 700 C C . ALA A 1 91 ? 10.044 -7.124 2.914 1.00 85.25 91 ALA A C 1
ATOM 702 O O . ALA A 1 91 ? 10.825 -7.827 2.271 1.00 85.25 91 ALA A O 1
ATOM 703 N N . LEU A 1 92 ? 9.740 -5.881 2.519 1.00 85.94 92 LEU A N 1
ATOM 704 C CA . LEU A 1 92 ? 10.404 -5.194 1.409 1.00 85.94 92 LEU A CA 1
ATOM 705 C C . LEU A 1 92 ? 11.779 -4.687 1.830 1.00 85.94 92 LEU A C 1
ATOM 707 O O . LEU A 1 92 ? 11.903 -3.945 2.795 1.00 85.94 92 LEU A O 1
ATOM 711 N N . SER A 1 93 ? 12.791 -5.020 1.032 1.00 78.94 93 SER A N 1
ATOM 712 C CA . SER A 1 93 ? 14.174 -4.559 1.201 1.00 78.94 93 SER A CA 1
ATOM 713 C C . SER A 1 93 ? 14.644 -3.629 0.073 1.00 78.94 93 SER A C 1
ATOM 715 O O . SER A 1 93 ? 15.841 -3.390 -0.067 1.00 78.94 93 SER A O 1
ATOM 717 N N . ALA A 1 94 ? 13.727 -3.169 -0.783 1.00 78.56 94 ALA A N 1
ATOM 718 C CA . ALA A 1 94 ? 14.023 -2.426 -2.008 1.00 78.56 94 ALA A CA 1
ATOM 719 C C . ALA A 1 94 ? 13.274 -1.089 -2.046 1.00 78.56 94 ALA A C 1
ATOM 721 O O . ALA A 1 94 ? 12.230 -0.926 -1.409 1.00 78.56 94 ALA A O 1
ATOM 722 N N . LYS A 1 95 ? 13.793 -0.130 -2.823 1.00 84.88 95 LYS A N 1
ATOM 723 C CA . LYS A 1 95 ? 13.117 1.160 -3.024 1.00 84.88 95 LYS A CA 1
ATOM 724 C C . LYS A 1 95 ? 11.839 0.959 -3.825 1.00 84.88 95 LYS A C 1
ATOM 726 O O . LYS A 1 95 ? 11.792 0.124 -4.723 1.00 84.88 95 LYS A O 1
ATOM 731 N N . VAL A 1 96 ? 10.812 1.741 -3.520 1.00 85.75 96 VAL A N 1
ATOM 732 C CA . VAL A 1 96 ? 9.506 1.669 -4.174 1.00 85.75 96 VAL A CA 1
ATOM 733 C C . VAL A 1 96 ? 9.359 2.807 -5.174 1.00 85.75 96 VAL A C 1
ATOM 735 O O . VAL A 1 96 ? 9.562 3.976 -4.852 1.00 85.75 96 VAL A O 1
ATOM 738 N N . SER A 1 97 ? 8.991 2.451 -6.401 1.00 84.62 97 SER A N 1
ATOM 739 C CA . SER A 1 97 ? 8.772 3.387 -7.509 1.00 84.62 97 SER A CA 1
ATOM 740 C C . SER A 1 97 ? 7.293 3.603 -7.816 1.00 84.62 97 SER A C 1
ATOM 742 O O . SER A 1 97 ? 6.922 4.654 -8.331 1.00 84.62 97 SER A O 1
ATOM 744 N N . ALA A 1 98 ? 6.429 2.634 -7.504 1.00 85.62 98 ALA A N 1
ATOM 745 C CA . ALA A 1 98 ? 4.988 2.781 -7.657 1.00 85.62 98 ALA A CA 1
ATOM 746 C C . ALA A 1 98 ? 4.204 1.767 -6.825 1.00 85.62 98 ALA A C 1
ATOM 748 O O . ALA A 1 98 ? 4.722 0.704 -6.482 1.00 85.62 98 ALA A O 1
ATOM 749 N N . ILE A 1 99 ? 2.934 2.076 -6.586 1.00 88.88 99 ILE A N 1
ATOM 750 C CA . ILE A 1 99 ? 1.935 1.172 -6.020 1.00 88.88 99 ILE A CA 1
ATOM 751 C C . ILE A 1 99 ? 0.730 1.190 -6.952 1.00 88.88 99 ILE A C 1
ATOM 753 O O . ILE A 1 99 ? 0.214 2.258 -7.268 1.00 88.88 99 ILE A O 1
ATOM 757 N N . GLU A 1 100 ? 0.315 0.014 -7.401 1.00 89.94 100 GLU A N 1
ATOM 758 C CA . GLU A 1 100 ? -0.919 -0.220 -8.145 1.00 89.94 100 GLU A CA 1
ATOM 759 C C . GLU A 1 100 ? -1.970 -0.802 -7.187 1.00 89.94 100 GLU A C 1
ATOM 761 O O . GLU A 1 100 ? -1.656 -1.679 -6.378 1.00 89.94 100 GLU A O 1
ATOM 766 N N . PHE A 1 101 ? -3.201 -0.305 -7.255 1.00 88.06 101 PHE A N 1
ATOM 767 C CA . PHE A 1 101 ? -4.292 -0.660 -6.348 1.00 88.06 101 PHE A CA 1
ATOM 768 C C . PHE A 1 101 ? -5.320 -1.519 -7.077 1.00 88.06 101 PHE A C 1
ATOM 770 O O . PHE A 1 101 ? -5.843 -1.100 -8.104 1.00 88.06 101 PHE A O 1
ATOM 777 N N . ASP A 1 102 ? -5.648 -2.688 -6.528 1.00 87.75 102 ASP A N 1
ATOM 778 C CA . ASP A 1 102 ? -6.830 -3.433 -6.955 1.00 87.75 102 ASP A CA 1
ATOM 779 C C . ASP A 1 102 ? -7.992 -3.108 -6.017 1.00 87.75 102 ASP A C 1
ATOM 781 O O . ASP A 1 102 ? -8.057 -3.595 -4.880 1.00 87.75 102 ASP A O 1
ATOM 785 N N . ALA A 1 103 ? -8.876 -2.224 -6.474 1.00 86.38 103 ALA A N 1
ATOM 786 C CA . ALA A 1 103 ? -9.940 -1.685 -5.649 1.00 86.38 103 ALA A CA 1
ATOM 787 C C . ALA A 1 103 ? -11.256 -1.507 -6.408 1.00 86.38 103 ALA A C 1
ATOM 789 O O . ALA A 1 103 ? -11.263 -1.129 -7.575 1.00 86.38 103 ALA A O 1
ATOM 790 N N . ASP A 1 104 ? -12.370 -1.677 -5.700 1.00 86.75 104 ASP A N 1
ATOM 791 C CA . ASP A 1 104 ? -13.703 -1.343 -6.197 1.00 86.75 104 ASP A CA 1
ATOM 792 C C . ASP A 1 104 ? -14.240 -0.090 -5.514 1.00 86.75 104 ASP A C 1
ATOM 794 O O . ASP A 1 104 ? -14.325 -0.007 -4.286 1.00 86.75 104 ASP A O 1
ATOM 798 N N . PHE A 1 105 ? -14.660 0.861 -6.337 1.00 88.06 105 PHE A N 1
ATOM 799 C CA . PHE A 1 105 ? -15.410 2.055 -5.963 1.00 88.06 105 PHE A CA 1
ATOM 800 C C . PHE A 1 105 ? -16.268 2.498 -7.152 1.00 88.06 105 PHE A C 1
ATOM 802 O O . PHE A 1 105 ? -16.230 1.873 -8.215 1.00 88.06 105 PHE A O 1
ATOM 809 N N . ALA A 1 106 ? -17.066 3.552 -6.983 1.00 87.12 106 ALA A N 1
ATOM 810 C CA . ALA A 1 106 ? -17.982 4.022 -8.019 1.00 87.12 106 ALA A CA 1
ATOM 811 C C . ALA A 1 106 ? -17.283 4.244 -9.378 1.00 87.12 106 ALA A C 1
ATOM 813 O O . ALA A 1 106 ? -16.201 4.823 -9.468 1.00 87.12 106 ALA A O 1
ATOM 814 N N . THR A 1 107 ? -17.916 3.798 -10.460 1.00 84.94 107 THR A N 1
ATOM 815 C CA . THR A 1 107 ? -17.390 3.965 -11.821 1.00 84.94 107 THR A CA 1
ATOM 816 C C . THR A 1 107 ? -17.524 5.411 -12.285 1.00 84.94 107 THR A C 1
ATOM 818 O O . THR A 1 107 ? -18.478 6.088 -11.906 1.00 84.94 107 THR A O 1
ATOM 821 N N . ASN A 1 108 ? -16.633 5.856 -13.167 1.00 78.75 108 ASN A N 1
ATOM 822 C CA . ASN A 1 108 ? -16.553 7.226 -13.678 1.00 78.75 108 ASN A CA 1
ATOM 823 C C . ASN A 1 108 ? -16.375 8.275 -12.572 1.00 78.75 108 ASN A C 1
ATOM 825 O O . ASN A 1 108 ? -16.810 9.419 -12.714 1.00 78.75 108 ASN A O 1
ATOM 829 N N . THR A 1 109 ? -15.745 7.881 -11.465 1.00 81.06 109 THR A N 1
ATOM 830 C CA . THR A 1 109 ? -15.440 8.775 -10.349 1.00 81.06 109 THR A CA 1
ATOM 831 C C . THR A 1 109 ? -13.945 8.843 -10.091 1.00 81.06 109 THR A C 1
ATOM 833 O O . THR A 1 109 ? -13.207 7.889 -10.351 1.00 81.06 109 THR A O 1
ATOM 836 N N . THR A 1 110 ? -13.521 9.992 -9.568 1.00 84.38 110 THR A N 1
ATOM 837 C CA . THR A 1 110 ? -12.196 10.179 -8.984 1.00 84.38 110 THR A CA 1
ATOM 838 C C . THR A 1 110 ? -12.298 10.052 -7.470 1.00 84.38 110 THR A C 1
ATOM 840 O O . THR A 1 110 ? -13.104 10.739 -6.839 1.00 84.38 110 THR A O 1
ATOM 843 N N . LEU A 1 111 ? -11.444 9.219 -6.891 1.00 86.31 111 LEU A N 1
ATOM 844 C CA . LEU A 1 111 ? -11.299 9.031 -5.457 1.00 86.31 111 LEU A CA 1
ATOM 845 C C . LEU A 1 111 ? -9.903 9.513 -5.035 1.00 86.31 111 LEU A C 1
ATOM 847 O O . LEU A 1 111 ? -8.923 8.871 -5.411 1.00 86.31 111 LEU A O 1
ATOM 851 N N . PRO A 1 112 ? -9.775 10.610 -4.271 1.00 89.31 112 PRO A N 1
ATOM 852 C CA . PRO A 1 112 ? -8.483 11.005 -3.728 1.00 89.31 112 PRO A CA 1
ATOM 853 C C . PRO A 1 112 ? -8.083 10.044 -2.603 1.00 89.31 112 PRO A C 1
ATOM 855 O O . PRO A 1 112 ? -8.878 9.778 -1.698 1.00 89.31 112 PRO A O 1
ATOM 858 N N . ILE A 1 113 ? -6.852 9.541 -2.647 1.00 90.50 113 ILE A N 1
ATOM 859 C CA . ILE A 1 113 ? -6.272 8.716 -1.586 1.00 90.50 113 ILE A CA 1
ATOM 860 C C . ILE A 1 113 ? -5.071 9.404 -0.949 1.00 90.50 113 ILE A C 1
ATOM 862 O O . ILE A 1 113 ? -4.322 10.130 -1.597 1.00 90.50 113 ILE A O 1
ATOM 866 N N . THR A 1 114 ? -4.849 9.119 0.325 1.00 92.06 114 THR A N 1
ATOM 867 C CA . THR A 1 114 ? -3.655 9.553 1.049 1.00 92.06 114 THR A CA 1
ATOM 868 C C . THR A 1 114 ? -2.869 8.328 1.488 1.00 92.06 114 THR A C 1
ATOM 870 O O . THR A 1 114 ? -3.443 7.317 1.899 1.00 92.06 114 THR A O 1
ATOM 873 N N . LEU A 1 115 ? -1.547 8.414 1.357 1.00 92.00 115 LEU A N 1
ATOM 874 C CA . LEU A 1 115 ? -0.609 7.353 1.689 1.00 92.00 115 LEU A CA 1
ATOM 875 C C . LEU A 1 115 ? 0.362 7.854 2.748 1.00 92.00 115 LEU A C 1
ATOM 877 O O . LEU A 1 115 ? 1.133 8.786 2.507 1.00 92.00 115 LEU A O 1
ATOM 881 N N . ASP A 1 116 ? 0.355 7.184 3.892 1.00 92.69 116 ASP A N 1
ATOM 882 C CA . ASP A 1 116 ? 1.299 7.418 4.976 1.00 92.69 116 ASP A CA 1
AT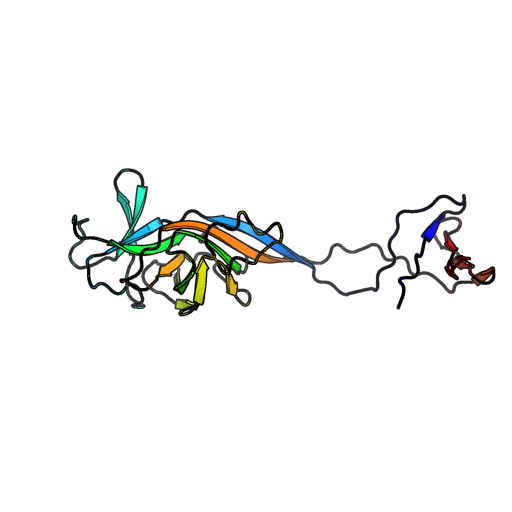OM 883 C C . ASP A 1 116 ? 2.090 6.150 5.279 1.00 92.69 116 ASP A C 1
ATOM 885 O O . ASP A 1 116 ? 1.607 5.036 5.072 1.00 92.69 116 ASP A O 1
ATOM 889 N N . VAL A 1 117 ? 3.300 6.312 5.804 1.00 92.25 117 VAL A N 1
ATOM 890 C CA . VAL A 1 117 ? 4.176 5.200 6.183 1.00 92.25 117 VAL A CA 1
ATOM 891 C C . VAL A 1 117 ? 4.720 5.370 7.588 1.00 92.25 117 VAL A C 1
ATOM 893 O O . VAL A 1 117 ? 4.898 6.494 8.057 1.00 92.25 117 VAL A O 1
ATOM 896 N N . GLY A 1 118 ? 4.969 4.255 8.265 1.00 91.31 118 GLY A N 1
ATOM 897 C CA . GLY A 1 118 ? 5.451 4.249 9.643 1.00 91.31 118 GLY A CA 1
ATOM 898 C C . GLY A 1 118 ? 6.031 2.898 10.038 1.00 91.31 118 GLY A C 1
ATOM 899 O O . GLY A 1 118 ? 5.602 1.865 9.532 1.00 91.31 118 GLY A O 1
ATOM 900 N N . SER A 1 119 ? 7.007 2.884 10.942 1.00 90.94 119 SER A N 1
ATOM 901 C CA . SER A 1 119 ? 7.690 1.659 11.390 1.00 90.94 119 SER A CA 1
ATOM 902 C C . SER A 1 119 ? 7.056 1.013 12.628 1.00 90.94 119 SER A C 1
ATOM 904 O O . SER A 1 119 ? 7.273 -0.169 12.893 1.00 90.94 119 SER A O 1
ATOM 906 N N . ASP A 1 120 ? 6.256 1.769 13.380 1.00 86.94 120 ASP A N 1
ATOM 907 C CA . ASP A 1 120 ? 5.774 1.421 14.723 1.00 86.94 120 ASP A CA 1
ATOM 908 C C . ASP A 1 120 ? 4.240 1.439 14.859 1.00 86.94 120 ASP A C 1
ATOM 910 O O . ASP A 1 120 ? 3.737 1.379 15.978 1.00 86.94 120 ASP A O 1
ATOM 914 N N . SER A 1 121 ? 3.524 1.560 13.731 1.00 85.88 121 SER A N 1
ATOM 915 C CA . SER A 1 121 ? 2.064 1.742 13.621 1.00 85.88 121 SER A CA 1
ATOM 916 C C . SER A 1 121 ? 1.466 2.904 14.434 1.00 85.88 121 SER A C 1
ATOM 918 O O . SER A 1 121 ? 0.244 2.995 14.566 1.00 85.88 121 SER A O 1
ATOM 920 N N . LYS A 1 122 ? 2.309 3.816 14.932 1.00 87.44 122 LYS A N 1
ATOM 921 C CA . LYS A 1 122 ? 1.958 4.968 15.781 1.00 87.44 122 LYS A CA 1
ATOM 922 C C . LYS A 1 122 ? 2.308 6.286 15.117 1.00 87.44 122 LYS A C 1
ATOM 924 O O . LYS A 1 122 ? 1.518 7.226 15.155 1.00 87.44 122 LYS A O 1
ATOM 929 N N . THR A 1 123 ? 3.497 6.328 14.530 1.00 88.88 123 THR A N 1
ATOM 930 C CA . THR A 1 123 ? 4.110 7.513 13.952 1.00 88.88 123 THR A CA 1
ATOM 931 C C . THR A 1 123 ? 4.038 7.411 12.439 1.00 88.88 123 THR A C 1
ATOM 933 O O . THR A 1 123 ? 4.623 6.508 11.838 1.00 88.88 123 THR A O 1
ATOM 936 N N . TRP A 1 124 ? 3.329 8.351 11.818 1.00 91.44 124 TRP A N 1
ATOM 937 C CA . TRP A 1 124 ? 3.041 8.307 10.388 1.00 91.44 124 TRP A CA 1
ATOM 938 C C . TRP A 1 124 ? 3.654 9.493 9.648 1.00 91.44 124 TRP A C 1
ATOM 940 O O . TRP A 1 124 ? 3.513 10.648 10.055 1.00 91.44 124 TRP A O 1
ATOM 950 N N . ARG A 1 125 ? 4.314 9.204 8.526 1.00 91.25 125 ARG A N 1
ATOM 951 C CA . ARG A 1 125 ? 4.863 10.186 7.591 1.00 91.25 125 ARG A CA 1
ATOM 952 C C . ARG A 1 125 ? 4.134 10.088 6.262 1.00 91.25 125 ARG A C 1
ATOM 954 O O . ARG A 1 125 ? 4.102 9.022 5.654 1.00 91.25 125 ARG A O 1
ATOM 961 N N . ASN A 1 126 ? 3.642 11.218 5.775 1.00 90.12 126 ASN A N 1
ATOM 962 C CA . ASN A 1 126 ? 3.006 11.277 4.470 1.00 90.12 126 ASN A CA 1
ATOM 963 C C . ASN A 1 126 ? 4.014 11.026 3.335 1.00 90.12 126 ASN A C 1
ATOM 965 O O . ASN A 1 126 ? 5.120 11.577 3.338 1.00 90.12 126 ASN A O 1
ATOM 969 N N . ILE A 1 127 ? 3.635 10.173 2.381 1.00 87.81 127 ILE A N 1
ATOM 970 C CA . ILE A 1 127 ? 4.388 9.915 1.141 1.00 87.81 127 ILE A CA 1
ATOM 971 C C . ILE A 1 127 ? 3.608 10.292 -0.113 1.00 87.81 127 ILE A C 1
ATOM 973 O O . ILE A 1 127 ? 4.224 10.475 -1.161 1.00 87.81 127 ILE A O 1
ATOM 977 N N . ALA A 1 128 ? 2.284 10.397 -0.009 1.00 86.69 128 ALA A N 1
ATOM 978 C CA . ALA A 1 128 ? 1.432 10.935 -1.053 1.00 86.69 128 ALA A CA 1
ATOM 979 C C . ALA A 1 128 ? 0.146 11.497 -0.441 1.00 86.69 128 ALA A C 1
ATOM 981 O O . ALA A 1 128 ? -0.396 10.927 0.513 1.00 86.69 128 ALA A O 1
ATOM 982 N N . PHE A 1 129 ? -0.345 12.606 -0.982 1.00 87.56 129 PHE A N 1
ATOM 983 C CA . PHE A 1 129 ? -1.491 13.329 -0.443 1.00 87.56 129 PHE A CA 1
ATOM 984 C C . PHE A 1 129 ? -2.508 13.587 -1.549 1.00 87.56 129 PHE A C 1
ATOM 986 O O . PHE A 1 129 ? -2.165 14.197 -2.558 1.00 87.56 129 PHE A O 1
ATOM 993 N N . GLU A 1 130 ? -3.743 13.125 -1.337 1.00 86.00 130 GLU A N 1
ATOM 994 C CA . GLU A 1 130 ? -4.859 13.268 -2.283 1.00 86.00 130 GLU A CA 1
ATOM 995 C C . GLU A 1 130 ? -4.540 12.801 -3.718 1.00 86.00 130 GLU A C 1
ATOM 997 O O . GLU A 1 130 ? -5.017 13.373 -4.698 1.00 86.00 130 GLU A O 1
ATOM 1002 N N . GLU A 1 131 ? -3.765 11.721 -3.852 1.00 84.31 131 GLU A N 1
ATOM 1003 C CA . GLU A 1 131 ? -3.484 11.105 -5.149 1.00 84.31 131 GLU A CA 1
ATOM 1004 C C . GLU A 1 131 ? -4.788 10.603 -5.781 1.00 84.31 131 GLU A C 1
ATOM 1006 O O . GLU A 1 131 ? -5.535 9.856 -5.141 1.00 84.31 131 GLU A O 1
ATOM 1011 N N . PRO A 1 132 ? -5.099 10.987 -7.027 1.00 84.88 132 PRO A N 1
ATOM 1012 C CA . PRO A 1 132 ? -6.357 10.614 -7.647 1.00 84.88 132 PRO A CA 1
ATOM 1013 C C . PRO A 1 132 ? -6.318 9.158 -8.121 1.00 84.88 132 PRO A C 1
ATOM 1015 O O . PRO A 1 132 ? -5.542 8.801 -9.007 1.00 84.88 132 PRO A O 1
ATOM 1018 N N . LEU A 1 133 ? -7.219 8.329 -7.593 1.00 82.56 133 LEU A N 1
ATOM 1019 C CA . LEU A 1 133 ? -7.590 7.063 -8.218 1.00 82.56 133 LEU A CA 1
ATOM 1020 C C . LEU A 1 133 ? -8.792 7.272 -9.132 1.00 82.56 133 LEU A C 1
ATOM 1022 O O . LEU A 1 133 ? -9.771 7.901 -8.732 1.00 82.56 133 LEU A O 1
ATOM 1026 N N . TYR A 1 134 ? -8.757 6.705 -10.335 1.00 81.06 134 TYR A N 1
ATOM 1027 C CA . TYR A 1 134 ? -9.885 6.762 -11.265 1.00 81.06 134 TYR A CA 1
ATOM 1028 C C . TYR A 1 134 ? -10.338 5.369 -11.699 1.00 81.06 134 TYR A C 1
ATOM 1030 O O . TYR A 1 134 ? -9.542 4.580 -12.214 1.00 81.06 134 TYR A O 1
ATOM 1038 N N . ASN A 1 135 ? -11.635 5.090 -11.535 1.00 77.94 135 ASN A N 1
ATOM 1039 C CA . ASN A 1 135 ? -12.269 3.865 -12.014 1.00 77.94 135 ASN A CA 1
ATOM 1040 C C . ASN A 1 135 ? -13.061 4.152 -13.296 1.00 77.94 135 ASN A C 1
ATOM 1042 O O . ASN A 1 135 ? -14.120 4.773 -13.247 1.00 77.94 135 ASN A O 1
ATOM 1046 N N . PHE A 1 136 ? -12.577 3.666 -14.440 1.00 71.31 136 PHE A N 1
ATOM 1047 C CA . PHE A 1 136 ? -13.236 3.834 -15.743 1.00 71.31 136 PHE A CA 1
ATOM 1048 C C . PHE A 1 136 ? -14.454 2.906 -15.954 1.00 71.31 136 PHE A C 1
ATOM 1050 O O . PHE A 1 136 ? -15.143 3.035 -16.963 1.00 71.31 136 PHE A O 1
ATOM 1057 N N . GLY A 1 137 ? -14.750 1.990 -15.022 1.00 69.50 137 GLY A N 1
ATOM 1058 C CA . GLY A 1 137 ? -15.821 0.998 -15.156 1.00 69.50 137 GLY A CA 1
ATOM 1059 C C . GLY A 1 137 ? -15.442 -0.199 -16.030 1.00 69.50 137 GLY A C 1
ATOM 1060 O O . GLY A 1 137 ? -14.265 -0.516 -16.189 1.00 69.50 137 GLY A O 1
ATOM 1061 N N . ASP A 1 138 ? -16.446 -0.897 -16.567 1.00 62.53 138 ASP A N 1
ATOM 1062 C CA . ASP A 1 138 ? -16.231 -2.110 -17.360 1.00 62.53 138 ASP A CA 1
ATOM 1063 C C . ASP A 1 138 ? -15.652 -1.766 -18.743 1.00 62.53 138 ASP A C 1
ATOM 1065 O O . ASP A 1 138 ? -16.334 -1.268 -19.642 1.00 62.53 138 ASP A O 1
ATOM 1069 N N . VAL A 1 139 ? -14.351 -2.013 -18.903 1.00 55.88 139 VAL A N 1
ATOM 1070 C CA . VAL A 1 139 ? -13.573 -1.681 -20.104 1.00 55.88 139 VAL A CA 1
ATOM 1071 C C . VAL A 1 139 ? -13.656 -2.777 -21.175 1.00 55.88 139 VAL A C 1
ATOM 1073 O O . VAL A 1 139 ? -12.766 -2.884 -22.020 1.00 55.88 139 VAL A O 1
ATOM 1076 N N . ALA A 1 140 ? -14.733 -3.571 -21.202 1.00 49.03 140 ALA A N 1
ATOM 1077 C CA . ALA A 1 140 ? -14.975 -4.606 -22.215 1.00 49.03 140 ALA A CA 1
ATOM 1078 C C . ALA A 1 140 ? -14.947 -4.087 -23.677 1.00 49.03 140 ALA A C 1
ATOM 1080 O O . ALA A 1 140 ? -14.891 -4.878 -24.619 1.00 49.03 140 ALA A O 1
ATOM 1081 N N . LEU A 1 141 ? -14.932 -2.765 -23.890 1.00 45.25 141 LEU A N 1
ATOM 1082 C CA . LEU A 1 141 ? -14.806 -2.124 -25.204 1.00 45.25 141 LEU A CA 1
ATOM 1083 C C . LEU A 1 141 ? -13.398 -1.624 -25.559 1.00 45.25 141 LEU A C 1
ATOM 1085 O O . LEU A 1 141 ? -13.190 -1.201 -26.696 1.00 45.25 141 LEU A O 1
ATOM 1089 N N . SER A 1 142 ? -12.410 -1.698 -24.665 1.00 39.69 142 SER A N 1
ATOM 1090 C CA . SER A 1 142 ? -11.054 -1.241 -24.978 1.00 39.69 142 SER A CA 1
ATOM 1091 C C . SER A 1 142 ? -10.120 -2.429 -25.171 1.00 39.69 142 SER A C 1
ATOM 1093 O O . SER A 1 142 ? -9.435 -2.884 -24.261 1.00 39.69 142 SER A O 1
ATOM 1095 N N . LYS A 1 143 ? -10.019 -2.894 -26.422 1.00 41.19 143 LYS A N 1
ATOM 1096 C CA . LYS A 1 143 ? -8.929 -3.769 -26.908 1.00 41.19 143 LYS A CA 1
ATOM 1097 C C . LYS A 1 143 ? -7.544 -3.094 -26.854 1.00 41.19 143 LYS A C 1
ATOM 1099 O O . LYS A 1 143 ? -6.587 -3.578 -27.451 1.00 41.19 143 LYS A O 1
ATOM 1104 N N . THR A 1 144 ? -7.433 -1.964 -26.167 1.00 38.25 144 THR A N 1
ATOM 1105 C CA . THR A 1 144 ? -6.235 -1.151 -26.027 1.00 38.25 144 THR A CA 1
ATOM 1106 C C . THR A 1 144 ? -6.009 -0.886 -24.548 1.00 38.25 144 THR A C 1
ATOM 1108 O O . THR A 1 144 ? -6.903 -0.373 -23.884 1.00 38.25 144 THR A O 1
ATOM 1111 N N . ASN A 1 145 ? -4.822 -1.245 -24.051 1.00 42.56 145 ASN A N 1
ATOM 1112 C CA . ASN A 1 145 ? -4.263 -0.927 -22.732 1.00 42.56 145 ASN A CA 1
ATOM 1113 C C . ASN A 1 145 ? -4.629 0.489 -22.253 1.00 42.56 145 ASN A C 1
ATOM 1115 O O . ASN A 1 145 ? -3.844 1.424 -22.407 1.00 42.56 145 ASN A O 1
ATOM 1119 N N . THR A 1 146 ? -5.816 0.669 -21.683 1.00 39.06 146 THR A N 1
ATOM 1120 C CA . THR A 1 146 ? -6.222 1.969 -21.156 1.00 39.06 146 THR A CA 1
ATOM 1121 C C . THR A 1 146 ? -5.591 2.042 -19.772 1.00 39.06 146 THR A C 1
ATOM 1123 O O . THR A 1 146 ? -5.841 1.135 -18.975 1.00 39.06 146 THR A O 1
ATOM 1126 N N . PRO A 1 147 ? -4.717 3.022 -19.482 1.00 44.25 147 PRO A N 1
ATOM 1127 C CA . PRO A 1 147 ? -4.072 3.105 -18.183 1.00 44.25 147 PRO A CA 1
ATOM 1128 C C . PRO A 1 147 ? -5.157 3.330 -17.136 1.00 44.25 147 PRO A C 1
ATOM 1130 O O . PRO A 1 147 ? -5.715 4.421 -17.044 1.00 44.25 147 PRO A O 1
ATOM 1133 N N . GLN A 1 148 ? -5.487 2.301 -16.359 1.00 51.75 148 GLN A N 1
ATOM 1134 C CA . GLN A 1 148 ? -6.235 2.524 -15.135 1.00 51.75 148 GLN A CA 1
ATOM 1135 C C . GLN A 1 148 ? -5.335 3.411 -14.273 1.00 51.75 148 GLN A C 1
ATOM 1137 O O . GLN A 1 148 ? -4.213 3.021 -13.940 1.00 51.75 148 GLN A O 1
ATOM 1142 N N . GLN A 1 149 ? -5.779 4.630 -13.954 1.00 56.75 149 GLN A N 1
ATOM 1143 C CA . GLN A 1 149 ? -5.112 5.480 -12.966 1.00 56.75 149 GLN A CA 1
ATOM 1144 C C . GLN A 1 149 ? -5.438 4.938 -11.573 1.00 56.75 149 GLN A C 1
ATOM 1146 O O . GLN A 1 149 ? -6.020 5.607 -10.734 1.00 56.75 149 GLN A O 1
ATOM 1151 N N . MET A 1 150 ? -5.092 3.674 -11.356 1.00 72.62 150 MET A N 1
ATOM 1152 C CA . MET A 1 150 ? -5.100 3.000 -10.070 1.00 72.62 150 MET A CA 1
ATOM 1153 C C . MET A 1 150 ? -3.658 2.863 -9.592 1.00 72.62 150 MET A C 1
ATOM 1155 O O . MET A 1 150 ? -3.241 1.804 -9.137 1.00 72.62 150 MET A O 1
ATOM 1159 N N . ARG A 1 151 ? -2.848 3.906 -9.798 1.00 79.00 151 ARG A N 1
ATOM 1160 C CA . ARG A 1 151 ? -1.406 3.857 -9.576 1.00 79.00 151 ARG A CA 1
ATOM 1161 C C . ARG A 1 151 ? -0.914 5.153 -8.955 1.00 79.00 151 ARG A C 1
ATOM 1163 O O . ARG A 1 151 ? -1.020 6.199 -9.582 1.00 79.00 151 ARG A O 1
ATOM 1170 N N . ALA A 1 152 ? -0.293 5.049 -7.786 1.00 77.12 152 ALA A N 1
ATOM 1171 C CA . ALA A 1 152 ? 0.516 6.112 -7.201 1.00 77.12 152 ALA A CA 1
ATOM 1172 C C . ALA A 1 152 ? 1.988 5.888 -7.579 1.00 77.12 152 ALA A C 1
ATOM 1174 O O . ALA A 1 152 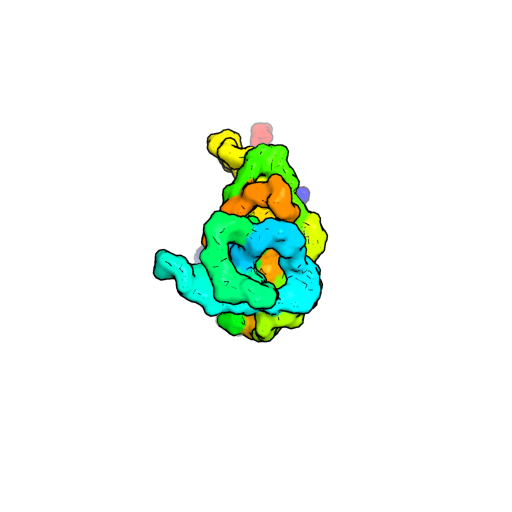? 2.485 4.758 -7.518 1.00 77.12 152 ALA A O 1
ATOM 1175 N N . VAL A 1 153 ? 2.690 6.942 -7.999 1.00 77.50 153 VAL A N 1
ATOM 1176 C CA . VAL A 1 153 ? 4.102 6.885 -8.415 1.00 77.50 153 VAL A CA 1
ATOM 1177 C C . VAL A 1 153 ? 4.954 7.645 -7.407 1.00 77.50 153 VAL A C 1
ATOM 1179 O O . VAL A 1 153 ? 4.597 8.735 -6.978 1.00 77.50 153 VAL A O 1
ATOM 1182 N N . PHE A 1 154 ? 6.108 7.083 -7.056 1.00 74.50 154 PHE A N 1
ATOM 1183 C CA . PHE A 1 154 ? 7.024 7.645 -6.068 1.00 74.50 154 PHE A CA 1
ATOM 1184 C C . PHE A 1 154 ? 8.401 7.870 -6.680 1.00 74.50 154 PHE A C 1
ATOM 1186 O O . PHE A 1 154 ? 8.875 7.085 -7.505 1.00 74.50 154 PHE A O 1
ATOM 1193 N N . ASN A 1 155 ? 9.105 8.893 -6.201 1.00 71.12 155 ASN A N 1
ATOM 1194 C CA . ASN A 1 155 ? 10.514 9.092 -6.525 1.00 71.12 155 ASN A CA 1
ATOM 1195 C C . ASN A 1 155 ? 11.409 8.203 -5.638 1.00 71.12 155 ASN A C 1
ATOM 1197 O O . ASN A 1 155 ? 12.130 8.699 -4.775 1.00 71.12 155 ASN A O 1
ATOM 1201 N N . ASN A 1 156 ? 11.336 6.882 -5.834 1.00 70.31 156 ASN A N 1
ATOM 1202 C CA . ASN A 1 156 ? 12.139 5.879 -5.121 1.00 70.31 156 ASN A CA 1
ATOM 1203 C C . ASN A 1 156 ? 12.037 5.977 -3.583 1.00 70.31 156 ASN A C 1
ATOM 1205 O O . ASN A 1 156 ? 13.055 6.082 -2.891 1.00 70.31 156 ASN A O 1
ATOM 1209 N N . ALA A 1 157 ? 10.812 5.935 -3.052 1.00 79.00 157 ALA A N 1
ATOM 1210 C CA . ALA A 1 157 ? 10.568 5.956 -1.613 1.00 79.00 157 ALA A CA 1
ATOM 1211 C C . ALA A 1 157 ? 11.225 4.739 -0.937 1.00 79.00 157 ALA A C 1
ATOM 1213 O O . ALA A 1 157 ? 11.095 3.609 -1.409 1.00 79.00 157 ALA A O 1
ATOM 1214 N N . ASN A 1 158 ? 11.947 4.965 0.162 1.00 83.31 158 ASN A N 1
ATOM 1215 C CA . ASN A 1 158 ? 12.468 3.878 0.983 1.00 83.31 158 ASN A CA 1
ATOM 1216 C C . ASN A 1 158 ? 11.391 3.457 1.985 1.00 83.31 158 ASN A C 1
ATOM 1218 O O . ASN A 1 158 ? 11.026 4.285 2.813 1.00 83.31 158 ASN A O 1
ATOM 1222 N N . LEU A 1 159 ? 10.911 2.214 1.877 1.00 83.81 159 LEU A N 1
ATOM 1223 C CA . LEU A 1 159 ? 9.868 1.633 2.733 1.00 83.81 159 LEU A CA 1
ATOM 1224 C C . LEU A 1 159 ? 10.384 0.437 3.558 1.00 83.81 159 LEU A C 1
ATOM 1226 O O . LEU A 1 159 ? 9.598 -0.404 3.998 1.00 83.81 159 LEU A O 1
ATOM 1230 N N . ASP A 1 160 ? 11.707 0.318 3.726 1.00 82.69 160 ASP A N 1
ATOM 1231 C CA . ASP A 1 160 ? 12.317 -0.776 4.490 1.00 82.69 160 ASP A CA 1
ATOM 1232 C C . ASP A 1 160 ? 11.772 -0.808 5.924 1.00 82.69 160 ASP A C 1
ATOM 1234 O O . ASP A 1 160 ? 11.878 0.173 6.663 1.00 82.69 160 ASP A O 1
ATOM 1238 N N . LYS A 1 161 ? 11.202 -1.954 6.318 1.00 87.12 161 LYS A N 1
ATOM 1239 C CA . LYS A 1 161 ? 10.599 -2.182 7.647 1.00 87.12 161 LYS A CA 1
ATOM 1240 C C . LYS A 1 161 ? 9.479 -1.201 8.018 1.00 87.12 161 LYS A C 1
ATOM 1242 O O . LYS A 1 161 ? 9.183 -1.040 9.202 1.00 87.12 161 LYS A O 1
ATOM 1247 N N . GLU A 1 162 ? 8.819 -0.599 7.036 1.00 91.56 162 GLU A N 1
ATOM 1248 C CA . GLU A 1 162 ? 7.655 0.259 7.260 1.00 91.56 162 GLU A CA 1
ATOM 1249 C C . GLU A 1 162 ? 6.349 -0.482 6.930 1.00 91.56 162 GLU A C 1
ATOM 1251 O O . GLU A 1 162 ? 6.332 -1.474 6.196 1.00 91.56 162 GLU A O 1
ATOM 1256 N N . TYR A 1 163 ? 5.247 0.002 7.491 1.00 92.50 163 TYR A N 1
ATOM 1257 C CA . TYR A 1 163 ? 3.885 -0.244 7.032 1.00 92.50 163 TYR A CA 1
ATOM 1258 C C . TYR A 1 163 ? 3.448 0.890 6.111 1.00 92.50 163 TYR A C 1
ATOM 1260 O O . TYR A 1 163 ? 3.911 2.020 6.269 1.00 92.50 163 TYR A O 1
ATOM 1268 N N . ILE A 1 164 ? 2.483 0.618 5.235 1.00 92.81 164 ILE A N 1
ATOM 1269 C CA . ILE A 1 164 ? 1.751 1.655 4.503 1.00 92.81 164 ILE A CA 1
ATOM 1270 C C . ILE A 1 164 ? 0.320 1.701 5.018 1.00 92.81 164 ILE A C 1
ATOM 1272 O O . ILE A 1 164 ? -0.351 0.675 5.116 1.00 92.81 164 ILE A O 1
ATOM 1276 N N . ARG A 1 165 ? -0.162 2.904 5.297 1.00 93.44 165 ARG A N 1
ATOM 1277 C CA . ARG A 1 165 ? -1.559 3.208 5.565 1.00 93.44 165 ARG A CA 1
ATOM 1278 C C . ARG A 1 165 ? -2.132 3.974 4.384 1.00 93.44 165 ARG A C 1
ATOM 1280 O O . ARG A 1 165 ? -1.628 5.032 4.023 1.00 93.44 165 ARG A O 1
ATOM 1287 N N . VAL A 1 166 ? -3.199 3.431 3.815 1.00 93.81 166 VAL A N 1
ATOM 1288 C CA . VAL A 1 166 ? -4.003 4.051 2.762 1.00 93.81 166 VAL A CA 1
ATOM 1289 C C . VAL A 1 166 ? -5.286 4.568 3.389 1.00 93.81 166 VAL A C 1
ATOM 1291 O O . VAL A 1 166 ? -5.949 3.832 4.122 1.00 93.81 166 VAL A O 1
ATOM 1294 N N . SER A 1 167 ? -5.662 5.803 3.091 1.00 92.88 167 SER A N 1
ATOM 1295 C CA . SER A 1 167 ? -6.922 6.392 3.537 1.00 92.88 167 SER A CA 1
ATOM 1296 C C . SER A 1 167 ? -7.619 7.136 2.407 1.00 92.88 167 SER A C 1
ATOM 1298 O O . SER A 1 167 ? -7.013 7.481 1.392 1.00 92.88 167 SER A O 1
ATOM 1300 N N . TRP A 1 168 ? -8.915 7.361 2.583 1.00 91.88 168 TRP A N 1
ATOM 1301 C CA . TRP A 1 168 ? -9.773 8.037 1.618 1.00 91.88 168 TRP A CA 1
ATOM 1302 C C . TRP A 1 168 ? -10.895 8.799 2.342 1.00 91.88 168 TRP A C 1
ATOM 1304 O O . TRP A 1 168 ? -11.114 8.580 3.539 1.00 91.88 168 TRP A O 1
ATOM 1314 N N . PRO A 1 169 ? -11.612 9.714 1.662 1.00 89.06 169 PRO A N 1
ATOM 1315 C CA . PRO A 1 169 ? -12.698 10.471 2.274 1.00 89.06 169 PRO A CA 1
ATOM 1316 C C . PRO A 1 169 ? -13.772 9.572 2.900 1.00 89.06 169 PRO A C 1
ATOM 1318 O O . PRO A 1 169 ? -14.275 8.646 2.267 1.00 89.06 169 PRO A O 1
ATOM 1321 N N . ALA A 1 170 ? -14.185 9.893 4.129 1.00 83.50 170 ALA A N 1
ATOM 1322 C CA . ALA A 1 170 ? -15.123 9.081 4.917 1.00 83.50 170 ALA A CA 1
ATOM 1323 C C . ALA A 1 170 ? -16.533 8.942 4.303 1.00 83.50 170 ALA A C 1
ATOM 1325 O O . ALA A 1 170 ? -17.323 8.104 4.738 1.00 83.50 170 ALA A O 1
ATOM 1326 N N . ASN A 1 171 ? -16.874 9.779 3.321 1.00 84.19 171 ASN A N 1
ATOM 1327 C CA . ASN A 1 171 ? -18.133 9.726 2.581 1.00 84.19 171 ASN A CA 1
ATOM 1328 C C . ASN A 1 171 ? -18.071 8.840 1.326 1.00 84.19 171 ASN A C 1
ATOM 1330 O O . ASN A 1 171 ? -19.088 8.706 0.648 1.00 84.19 171 ASN A O 1
ATOM 1334 N N . GLN A 1 172 ? -16.914 8.255 1.005 1.00 85.00 172 GLN A N 1
ATOM 1335 C CA . GLN A 1 172 ? -16.739 7.388 -0.156 1.00 85.00 172 GLN A CA 1
ATOM 1336 C C . GLN A 1 172 ? -16.538 5.932 0.268 1.00 85.00 172 GLN A C 1
ATOM 1338 O O . GLN A 1 172 ? -15.858 5.629 1.248 1.00 85.00 172 GLN A O 1
ATOM 1343 N N . VAL A 1 173 ? -17.153 5.021 -0.485 1.00 86.56 173 VAL A N 1
ATOM 1344 C CA . VAL A 1 173 ? -17.021 3.577 -0.276 1.00 86.56 173 VAL A CA 1
ATOM 1345 C C . VAL A 1 173 ? -15.941 3.054 -1.215 1.00 86.56 173 VAL A C 1
ATOM 1347 O O . VAL A 1 173 ? -16.070 3.178 -2.432 1.00 86.56 173 VAL A O 1
ATOM 1350 N N . LEU A 1 174 ? -14.903 2.453 -0.635 1.00 87.75 174 LEU A N 1
ATOM 1351 C CA . LEU A 1 174 ? -13.822 1.778 -1.344 1.00 87.75 174 LEU A CA 1
ATOM 1352 C C . LEU A 1 174 ? -13.628 0.388 -0.739 1.00 87.75 174 LEU A C 1
ATOM 1354 O O . LEU A 1 174 ? -13.498 0.248 0.478 1.00 87.75 174 LEU A O 1
ATOM 1358 N N . THR A 1 175 ? -13.561 -0.626 -1.594 1.00 87.31 175 THR A N 1
ATOM 1359 C CA . THR A 1 175 ? -13.100 -1.965 -1.218 1.00 87.31 175 THR A CA 1
ATOM 1360 C C . THR A 1 175 ? -11.734 -2.196 -1.839 1.00 87.31 175 THR A C 1
ATOM 1362 O O . THR A 1 175 ? -11.644 -2.390 -3.045 1.00 87.31 175 THR A O 1
ATOM 1365 N N . LEU A 1 176 ? -10.673 -2.180 -1.031 1.00 88.56 176 LEU A N 1
ATOM 1366 C CA . LEU A 1 176 ? -9.318 -2.511 -1.477 1.00 88.56 176 LEU A CA 1
ATOM 1367 C C . LEU A 1 176 ? -9.054 -4.006 -1.240 1.00 88.56 176 LEU A C 1
ATOM 1369 O O . LEU A 1 176 ? -9.187 -4.474 -0.108 1.00 88.56 176 LEU A O 1
ATOM 1373 N N . ARG A 1 177 ? -8.719 -4.752 -2.299 1.00 84.69 177 ARG A N 1
ATOM 1374 C CA . ARG A 1 177 ? -8.481 -6.207 -2.239 1.00 84.69 177 ARG A CA 1
ATOM 1375 C C . ARG A 1 177 ? -7.014 -6.550 -2.019 1.00 84.69 177 ARG A C 1
ATOM 1377 O O . ARG A 1 177 ? -6.687 -7.331 -1.127 1.00 84.69 177 ARG A O 1
ATOM 1384 N N . HIS A 1 178 ? -6.154 -5.992 -2.860 1.00 86.62 178 HIS A N 1
ATOM 1385 C CA . HIS A 1 178 ? -4.709 -6.164 -2.804 1.00 86.62 178 HIS A CA 1
ATOM 1386 C C . HIS A 1 178 ? -4.009 -4.964 -3.447 1.00 86.62 178 HIS A C 1
ATOM 1388 O O . HIS A 1 178 ? -4.626 -4.133 -4.118 1.00 86.62 178 HIS A O 1
ATOM 1394 N N . VAL A 1 179 ? -2.695 -4.876 -3.253 1.00 90.62 179 VAL A N 1
ATOM 1395 C CA . VAL A 1 179 ? -1.849 -3.897 -3.944 1.00 90.62 179 VAL A CA 1
ATOM 1396 C C . VAL A 1 179 ? -0.672 -4.582 -4.615 1.00 90.62 179 VAL A C 1
ATOM 1398 O O . VAL A 1 179 ? -0.147 -5.578 -4.118 1.00 90.62 179 VAL A O 1
ATOM 1401 N N . GLN A 1 180 ? -0.224 -4.025 -5.733 1.00 90.69 180 GLN A N 1
ATOM 1402 C CA . GLN A 1 180 ? 0.997 -4.439 -6.404 1.00 90.69 180 GLN A CA 1
ATOM 1403 C C . GLN A 1 180 ? 2.037 -3.324 -6.305 1.00 90.69 180 GLN A C 1
ATOM 1405 O O . GLN A 1 180 ? 1.886 -2.241 -6.865 1.00 90.69 180 GLN A O 1
ATOM 1410 N N . ILE A 1 181 ? 3.123 -3.594 -5.593 1.00 89.12 181 ILE A N 1
ATOM 1411 C CA . ILE A 1 181 ? 4.207 -2.643 -5.363 1.00 89.12 181 ILE A CA 1
ATOM 1412 C C . ILE A 1 181 ? 5.308 -2.900 -6.386 1.00 89.12 181 ILE A C 1
ATOM 1414 O O . ILE A 1 181 ? 5.806 -4.019 -6.519 1.00 89.12 181 ILE A O 1
ATOM 1418 N N . THR A 1 182 ? 5.689 -1.856 -7.121 1.00 87.31 182 THR A N 1
ATOM 1419 C CA . THR A 1 182 ? 6.819 -1.891 -8.052 1.00 87.31 182 THR A CA 1
ATOM 1420 C C . THR A 1 182 ? 8.070 -1.394 -7.343 1.00 87.31 182 THR A C 1
ATOM 1422 O O . THR A 1 182 ? 8.193 -0.200 -7.052 1.00 87.31 182 THR A O 1
ATOM 1425 N N . THR A 1 183 ? 9.018 -2.291 -7.096 1.00 85.94 183 THR A N 1
ATOM 1426 C CA . THR A 1 183 ? 10.333 -1.935 -6.565 1.00 85.94 183 THR A CA 1
ATOM 1427 C C . THR A 1 183 ? 11.277 -1.529 -7.686 1.00 85.94 183 THR A C 1
ATOM 1429 O O . THR A 1 183 ? 11.142 -2.005 -8.812 1.00 85.94 183 THR A O 1
ATOM 1432 N N . SER A 1 184 ? 12.220 -0.643 -7.385 1.00 75.62 184 SER A N 1
ATOM 1433 C CA . SER A 1 184 ? 13.288 -0.210 -8.277 1.00 75.62 184 SER A CA 1
ATOM 1434 C C . SER A 1 184 ? 14.634 -0.572 -7.659 1.00 75.62 184 SER A C 1
ATOM 1436 O O . SER A 1 184 ? 15.113 0.082 -6.732 1.00 75.62 184 SER A O 1
ATOM 1438 N N . ASP A 1 185 ? 15.264 -1.610 -8.205 1.00 68.56 185 ASP A N 1
ATOM 1439 C CA . ASP A 1 185 ? 16.641 -1.944 -7.864 1.00 68.56 185 ASP A CA 1
ATOM 1440 C C . ASP A 1 185 ? 17.572 -1.483 -8.982 1.00 68.56 185 ASP A C 1
ATOM 1442 O O . ASP A 1 185 ? 17.347 -1.731 -10.172 1.00 68.56 185 ASP A O 1
ATOM 1446 N N . ILE A 1 186 ? 18.644 -0.799 -8.586 1.00 60.56 186 ILE A N 1
ATOM 1447 C CA . ILE A 1 186 ? 19.750 -0.483 -9.484 1.00 60.56 186 ILE A CA 1
ATOM 1448 C C . ILE A 1 186 ? 20.685 -1.682 -9.436 1.00 60.56 186 ILE A C 1
ATOM 1450 O O . ILE A 1 186 ? 21.460 -1.838 -8.492 1.00 60.56 186 ILE A O 1
ATOM 1454 N N . VAL A 1 187 ? 20.610 -2.536 -10.451 1.00 54.59 187 VAL A N 1
ATOM 1455 C CA . VAL A 1 187 ? 21.542 -3.654 -10.576 1.00 54.59 187 VAL A CA 1
ATOM 1456 C C . VAL A 1 187 ? 22.718 -3.190 -11.437 1.00 54.59 187 VAL A C 1
ATOM 1458 O O . VAL A 1 187 ? 22.505 -2.539 -12.471 1.00 54.59 187 VAL A O 1
ATOM 1461 N N . PRO A 1 188 ? 23.976 -3.470 -11.038 1.00 48.59 188 PRO A N 1
ATOM 1462 C CA . PRO A 1 188 ? 25.107 -3.241 -11.922 1.00 48.59 188 PRO A CA 1
ATOM 1463 C C . PRO A 1 188 ? 24.845 -3.973 -13.238 1.00 48.59 188 PRO A C 1
ATOM 1465 O O . PRO A 1 188 ? 24.534 -5.163 -13.244 1.00 48.59 188 PRO A O 1
ATOM 1468 N N . SER A 1 189 ? 24.938 -3.239 -14.348 1.00 53.19 189 SER A N 1
ATOM 1469 C CA . SER A 1 189 ? 24.767 -3.799 -15.688 1.00 53.19 189 SER A CA 1
ATOM 1470 C C . SER A 1 189 ? 25.609 -5.063 -15.822 1.00 53.19 189 SER A C 1
ATOM 1472 O O . SER A 1 189 ? 26.795 -5.049 -15.470 1.00 53.19 189 SER A O 1
ATOM 1474 N N . ILE A 1 190 ? 25.031 -6.142 -16.354 1.00 51.66 190 ILE A N 1
ATOM 1475 C CA . ILE A 1 190 ? 25.832 -7.298 -16.761 1.00 51.66 190 ILE A CA 1
ATOM 1476 C C . ILE A 1 190 ? 26.891 -6.763 -17.726 1.00 51.66 190 ILE A C 1
ATOM 1478 O O . ILE A 1 190 ? 26.550 -6.114 -18.718 1.00 51.66 190 ILE A O 1
ATOM 1482 N N . LYS A 1 191 ? 28.177 -6.993 -17.429 1.00 46.06 191 LYS A N 1
ATOM 1483 C CA . LYS A 1 191 ? 29.284 -6.563 -18.291 1.00 46.06 191 LYS A CA 1
ATOM 1484 C C . LYS A 1 191 ? 29.103 -7.207 -19.666 1.00 46.06 191 LYS A C 1
ATOM 1486 O O . LYS A 1 191 ? 29.482 -8.358 -19.870 1.00 46.06 191 LYS A O 1
ATOM 1491 N N . LYS A 1 192 ? 28.505 -6.472 -20.606 1.00 50.28 192 LYS A N 1
ATOM 1492 C CA . LYS A 1 192 ? 28.378 -6.911 -21.996 1.00 50.28 192 LYS A CA 1
ATOM 1493 C C . LYS A 1 192 ? 29.787 -7.084 -22.556 1.00 50.28 192 LYS A C 1
ATOM 1495 O O . LYS A 1 192 ? 30.642 -6.211 -22.383 1.00 50.28 192 LYS A O 1
ATOM 1500 N N . MET A 1 193 ? 30.037 -8.215 -23.208 1.00 48.12 193 MET A N 1
ATOM 1501 C CA . MET A 1 193 ? 31.278 -8.416 -23.944 1.00 48.12 193 MET A CA 1
ATOM 1502 C C . MET A 1 193 ? 31.290 -7.426 -25.110 1.00 48.12 193 MET A C 1
ATOM 1504 O O . MET A 1 193 ? 30.491 -7.537 -26.035 1.00 48.12 193 MET A O 1
ATOM 1508 N N . SER A 1 194 ? 32.162 -6.424 -25.036 1.00 55.38 194 SER A N 1
ATOM 1509 C CA . SER A 1 194 ? 32.396 -5.487 -26.129 1.00 55.38 194 SER A CA 1
ATOM 1510 C C . SER A 1 194 ? 33.639 -5.914 -26.892 1.00 55.38 194 SER A C 1
ATOM 1512 O O . SER A 1 194 ? 34.719 -5.991 -26.304 1.00 55.38 194 SER A O 1
ATOM 1514 N N . ILE A 1 195 ? 33.499 -6.140 -28.192 1.00 58.78 195 ILE A N 1
ATOM 1515 C CA . ILE A 1 195 ? 34.636 -6.307 -29.093 1.00 58.78 195 ILE A CA 1
ATOM 1516 C C . ILE A 1 195 ? 34.888 -4.948 -29.739 1.00 58.78 195 ILE A C 1
ATOM 1518 O O . ILE A 1 195 ? 33.990 -4.382 -30.360 1.00 58.78 195 ILE A O 1
ATOM 1522 N N . ALA A 1 196 ? 36.092 -4.406 -29.562 1.00 58.69 196 ALA A N 1
ATOM 1523 C CA . ALA A 1 196 ? 36.514 -3.246 -30.330 1.00 58.69 196 ALA A CA 1
ATOM 1524 C C . ALA A 1 196 ? 36.733 -3.697 -31.778 1.00 58.69 196 ALA A C 1
ATOM 1526 O O . ALA A 1 196 ? 37.597 -4.531 -32.050 1.00 58.69 196 ALA A O 1
ATOM 1527 N N . LEU A 1 197 ? 35.917 -3.177 -32.690 1.00 59.84 197 LEU A N 1
ATOM 1528 C CA . LEU A 1 197 ? 36.151 -3.338 -34.116 1.00 59.84 197 LEU A CA 1
ATOM 1529 C C . LEU A 1 197 ? 37.290 -2.389 -34.515 1.00 59.84 197 LEU A C 1
ATOM 1531 O O . LEU A 1 197 ? 37.297 -1.232 -34.097 1.00 59.84 197 LEU A O 1
ATOM 1535 N N . GLY A 1 198 ? 38.269 -2.886 -35.276 1.00 62.94 198 GLY A N 1
ATOM 1536 C CA . GLY A 1 198 ? 39.294 -2.039 -35.895 1.00 62.94 198 GLY A CA 1
ATOM 1537 C C . GLY A 1 198 ? 38.713 -1.163 -37.011 1.00 62.94 198 GLY A C 1
ATOM 1538 O O . GLY A 1 198 ? 37.496 -1.063 -37.171 1.00 62.94 198 GLY A O 1
ATOM 1539 N N . GLU A 1 199 ? 39.570 -0.550 -37.823 1.00 69.19 199 GLU A N 1
ATOM 1540 C CA . GLU A 1 199 ? 39.100 0.166 -39.012 1.00 69.19 199 GLU A CA 1
ATOM 1541 C C . GLU A 1 199 ? 38.501 -0.822 -40.034 1.00 69.19 199 GLU A C 1
ATOM 1543 O O . GLU A 1 199 ? 39.125 -1.852 -40.322 1.00 69.19 199 GLU A O 1
ATOM 1548 N N . PRO A 1 200 ? 37.289 -0.565 -40.564 1.00 70.38 200 PRO A N 1
ATOM 1549 C CA . PRO A 1 200 ? 36.750 -1.368 -41.650 1.00 70.38 200 PRO A CA 1
ATOM 1550 C C . PRO A 1 200 ? 37.530 -1.146 -42.941 1.00 70.38 200 PRO A C 1
ATOM 1552 O O . PRO A 1 200 ? 38.039 -0.057 -43.194 1.00 70.38 200 PRO A O 1
ATOM 1555 N N . TYR A 1 201 ? 37.497 -2.137 -43.825 1.00 71.69 201 TYR A N 1
ATOM 1556 C CA . TYR A 1 201 ? 37.804 -1.951 -45.240 1.00 71.69 201 TYR A CA 1
ATOM 1557 C C . TYR A 1 201 ? 36.586 -2.298 -46.094 1.00 71.69 201 TYR A C 1
ATOM 1559 O O . TYR A 1 201 ? 35.819 -3.209 -45.771 1.00 71.69 201 TYR A O 1
ATOM 1567 N N . ALA A 1 202 ? 36.392 -1.558 -47.184 1.00 73.56 202 ALA A N 1
ATOM 1568 C CA . ALA A 1 202 ? 35.323 -1.834 -48.131 1.00 73.56 202 ALA A CA 1
ATOM 1569 C C . ALA A 1 202 ? 35.679 -3.049 -48.996 1.00 73.56 202 ALA A C 1
ATOM 1571 O O . ALA A 1 202 ? 36.794 -3.142 -49.508 1.00 73.56 202 ALA A O 1
ATOM 1572 N N . ILE A 1 203 ? 34.731 -3.972 -49.155 1.00 71.06 203 ILE A N 1
ATOM 1573 C CA . ILE A 1 203 ? 34.840 -5.084 -50.116 1.00 71.06 203 ILE A CA 1
ATOM 1574 C C . ILE A 1 203 ? 34.029 -4.763 -51.376 1.00 71.06 203 ILE A C 1
ATOM 1576 O O . ILE A 1 203 ? 34.470 -5.039 -52.485 1.00 71.06 203 ILE A O 1
ATOM 1580 N N . GLU A 1 204 ? 32.879 -4.115 -51.201 1.00 71.00 204 GLU A N 1
ATOM 1581 C CA . GLU A 1 204 ? 31.979 -3.662 -52.261 1.00 71.00 204 GLU A CA 1
ATOM 1582 C C . GLU A 1 204 ? 31.389 -2.297 -51.871 1.00 71.00 204 GLU A C 1
ATOM 1584 O O . GLU A 1 204 ? 31.481 -1.917 -50.698 1.00 71.00 204 GLU A O 1
ATOM 1589 N N . PRO A 1 205 ? 30.743 -1.557 -52.797 1.00 62.66 205 PRO A N 1
ATOM 1590 C CA . PRO A 1 205 ? 30.170 -0.233 -52.518 1.00 62.66 205 PRO A CA 1
ATOM 1591 C C . PRO A 1 205 ? 29.231 -0.183 -51.306 1.00 62.66 205 PRO A C 1
ATOM 1593 O O . PRO A 1 205 ? 29.014 0.885 -50.732 1.00 62.66 205 PRO A O 1
ATOM 1596 N N . HIS A 1 206 ? 28.685 -1.332 -50.901 1.00 62.50 206 HIS A N 1
ATOM 1597 C CA . HIS A 1 206 ? 27.826 -1.455 -49.732 1.00 62.50 206 HIS A CA 1
ATOM 1598 C C . HIS A 1 206 ? 28.238 -2.586 -48.780 1.00 62.50 206 HIS A C 1
ATOM 1600 O O . HIS A 1 206 ? 27.421 -3.093 -48.018 1.00 62.50 206 HIS A O 1
ATOM 1606 N N . MET A 1 207 ? 29.510 -2.985 -48.790 1.00 55.94 207 MET A N 1
ATOM 1607 C CA . MET A 1 207 ? 30.036 -3.978 -47.856 1.00 55.94 207 MET A CA 1
ATOM 1608 C C . MET A 1 207 ? 31.271 -3.467 -47.143 1.00 55.94 207 MET A C 1
ATOM 1610 O O . MET A 1 207 ? 32.258 -3.096 -47.778 1.00 55.94 207 MET A O 1
ATOM 1614 N N . LEU A 1 208 ? 31.239 -3.552 -45.818 1.00 63.28 208 LEU A N 1
ATOM 1615 C CA . LEU A 1 208 ? 32.377 -3.270 -44.958 1.00 63.28 208 LEU A CA 1
ATOM 1616 C C . LEU A 1 208 ? 32.804 -4.559 -44.257 1.00 63.28 208 LEU A C 1
ATOM 1618 O O . LEU A 1 208 ? 31.980 -5.374 -43.841 1.00 63.28 208 LEU A O 1
ATOM 1622 N N . SER A 1 209 ? 34.107 -4.750 -44.129 1.00 63.84 209 SER A N 1
ATOM 1623 C CA . SER A 1 209 ? 34.695 -5.920 -43.492 1.00 63.84 209 SER A CA 1
ATOM 1624 C C . SER A 1 209 ? 35.691 -5.503 -42.430 1.00 63.84 209 SER A C 1
ATOM 1626 O O . SER A 1 209 ? 36.414 -4.520 -42.586 1.00 63.84 209 SER A O 1
ATOM 1628 N N . TRP A 1 210 ? 35.736 -6.281 -41.352 1.00 68.12 210 TRP A N 1
ATOM 1629 C CA . TRP A 1 210 ? 36.654 -6.092 -40.238 1.00 68.12 210 TRP A CA 1
ATOM 1630 C C . TRP A 1 210 ? 37.481 -7.356 -40.033 1.00 68.12 210 TRP A C 1
ATOM 1632 O O . TRP A 1 210 ? 36.956 -8.473 -39.996 1.00 68.12 210 TRP A O 1
ATOM 1642 N N . ASN A 1 211 ? 38.784 -7.179 -39.827 1.00 61.47 211 ASN A N 1
ATOM 1643 C CA . ASN A 1 211 ? 39.638 -8.259 -39.346 1.00 61.47 211 ASN A CA 1
ATOM 1644 C C . ASN A 1 211 ? 39.515 -8.328 -37.818 1.00 61.47 211 ASN A C 1
ATOM 1646 O O . ASN A 1 211 ? 39.827 -7.362 -37.123 1.00 61.47 211 ASN A O 1
ATOM 1650 N N . MET A 1 212 ? 39.043 -9.458 -37.287 1.00 56.59 212 MET A N 1
ATOM 1651 C CA . MET A 1 212 ? 38.935 -9.671 -35.842 1.00 56.59 212 MET A CA 1
ATOM 1652 C C . MET A 1 212 ? 40.158 -10.431 -35.326 1.00 56.59 212 MET A C 1
ATOM 1654 O O . MET A 1 212 ? 40.574 -11.419 -35.922 1.00 56.59 212 MET A O 1
ATOM 1658 N N . LEU A 1 213 ? 40.703 -10.001 -34.186 1.00 52.38 213 LEU A N 1
ATOM 1659 C CA . LEU A 1 213 ? 41.915 -10.579 -33.584 1.00 52.38 213 LEU A CA 1
ATOM 1660 C C . LEU A 1 213 ? 41.736 -12.027 -33.081 1.00 52.38 213 LEU A C 1
ATOM 1662 O O . LEU A 1 213 ? 42.728 -12.713 -32.858 1.00 52.38 213 LEU A O 1
ATOM 1666 N N . PHE A 1 214 ? 40.493 -12.500 -32.912 1.00 51.31 214 PHE A N 1
ATOM 1667 C CA . PHE A 1 214 ? 40.191 -13.786 -32.261 1.00 51.31 214 PHE A CA 1
ATOM 1668 C C . PHE A 1 214 ? 39.221 -14.698 -33.046 1.00 51.31 214 PHE A C 1
ATOM 1670 O O . PHE A 1 214 ? 38.906 -15.785 -32.574 1.00 51.31 214 PHE A O 1
ATOM 1677 N N . PHE A 1 215 ? 38.755 -14.293 -34.240 1.00 48.41 215 P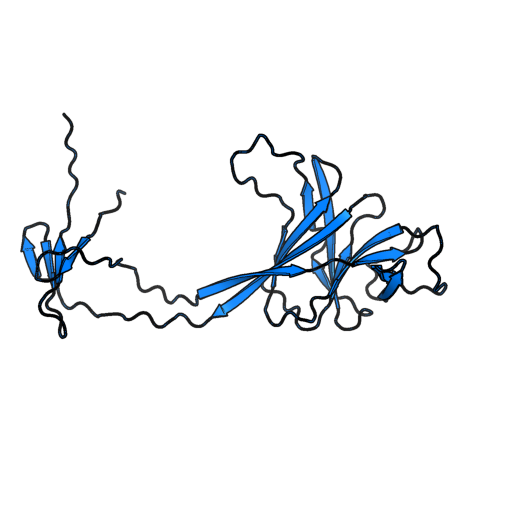HE A N 1
ATOM 1678 C CA . PHE A 1 215 ? 37.893 -15.102 -35.124 1.00 48.41 215 PHE A CA 1
ATOM 1679 C C . PHE A 1 215 ? 38.241 -14.857 -36.604 1.00 48.41 215 PHE A C 1
ATOM 1681 O O . PHE A 1 215 ? 38.528 -13.718 -36.969 1.00 48.41 215 PHE A O 1
ATOM 1688 N N . PRO A 1 216 ? 38.173 -15.869 -37.492 1.00 42.56 216 PRO A N 1
ATOM 1689 C CA . PRO A 1 216 ? 38.802 -15.796 -38.813 1.00 42.56 216 PRO A CA 1
ATOM 1690 C C . PRO A 1 216 ? 38.110 -14.929 -39.889 1.00 42.56 216 PRO A C 1
ATOM 1692 O O . PRO A 1 216 ? 38.562 -15.007 -41.026 1.00 42.56 216 PRO A O 1
ATOM 1695 N N . LYS A 1 217 ? 37.069 -14.125 -39.582 1.00 46.25 217 LYS A N 1
ATOM 1696 C CA . LYS A 1 217 ? 36.540 -12.940 -40.332 1.00 46.25 217 LYS A CA 1
ATOM 1697 C C . LYS A 1 217 ? 35.065 -12.666 -39.979 1.00 46.25 217 LYS A C 1
ATOM 1699 O O . LYS A 1 217 ? 34.308 -13.614 -39.767 1.00 46.25 217 LYS A O 1
ATOM 1704 N N . LEU A 1 218 ? 34.654 -11.391 -39.970 1.00 43.41 218 LEU A N 1
ATOM 1705 C CA . LEU A 1 218 ? 33.257 -10.946 -39.835 1.00 43.41 218 LEU A CA 1
ATOM 1706 C C . LEU A 1 218 ? 32.907 -10.014 -41.012 1.00 43.41 218 LEU A C 1
ATOM 1708 O O . LEU A 1 218 ? 33.625 -9.046 -41.262 1.00 43.41 218 LEU A O 1
ATOM 1712 N N . LEU A 1 219 ? 31.834 -10.323 -41.740 1.00 41.44 219 LEU A N 1
ATOM 1713 C CA . LEU A 1 219 ? 31.379 -9.598 -42.933 1.00 41.44 219 LEU A CA 1
ATOM 1714 C C . LEU A 1 219 ? 30.112 -8.794 -42.612 1.00 41.44 219 LEU A C 1
ATOM 1716 O O . LEU A 1 219 ? 29.167 -9.342 -42.038 1.00 41.44 219 LEU A O 1
ATOM 1720 N N . LEU A 1 220 ? 30.075 -7.519 -43.009 1.00 40.41 220 LEU A N 1
ATOM 1721 C CA . LEU A 1 220 ? 28.900 -6.653 -42.895 1.00 40.41 220 LEU A CA 1
ATOM 1722 C C . LEU A 1 220 ? 28.422 -6.234 -44.286 1.00 40.41 220 LEU A C 1
ATOM 1724 O O . LEU A 1 220 ? 29.170 -5.633 -45.060 1.00 40.41 220 LEU A O 1
ATOM 1728 N N . TYR A 1 221 ? 27.155 -6.509 -44.572 1.00 38.25 221 TYR A N 1
ATOM 1729 C CA . TYR A 1 221 ? 26.453 -5.989 -45.743 1.00 38.25 221 TYR A CA 1
ATOM 1730 C C . TYR A 1 221 ? 25.539 -4.841 -45.310 1.00 38.25 221 TYR A C 1
ATOM 1732 O O . TYR A 1 221 ? 24.739 -4.990 -44.387 1.00 38.25 221 TYR A O 1
ATOM 1740 N N . ILE A 1 222 ? 25.636 -3.708 -45.998 1.00 36.56 222 ILE A N 1
ATOM 1741 C CA . ILE A 1 222 ? 24.703 -2.586 -45.915 1.00 36.56 222 ILE A CA 1
ATOM 1742 C C . ILE A 1 222 ? 23.815 -2.697 -47.157 1.00 36.56 222 ILE A C 1
ATOM 1744 O O . ILE A 1 222 ? 24.281 -2.502 -48.267 1.00 36.56 222 ILE A O 1
ATOM 1748 N N . LEU A 1 223 ? 22.538 -3.044 -47.029 1.00 33.22 223 LEU A N 1
ATOM 1749 C CA . LEU A 1 223 ? 21.624 -2.986 -48.175 1.00 33.22 223 LEU A CA 1
ATOM 1750 C C . LEU A 1 223 ? 20.943 -1.618 -48.208 1.00 33.22 223 LEU A C 1
ATOM 1752 O O . LEU A 1 223 ? 20.172 -1.280 -47.312 1.00 33.22 223 LEU A O 1
ATOM 1756 N N . ASN A 1 224 ? 21.186 -0.845 -49.267 1.00 32.88 224 ASN A N 1
ATOM 1757 C CA . ASN A 1 224 ? 20.300 0.257 -49.622 1.00 32.88 224 ASN A CA 1
ATOM 1758 C C . ASN A 1 224 ? 19.048 -0.339 -50.279 1.00 32.88 224 ASN A C 1
ATOM 1760 O O . ASN A 1 224 ? 19.091 -0.778 -51.426 1.00 32.88 224 ASN A O 1
ATOM 1764 N N . LEU A 1 225 ? 17.925 -0.350 -49.559 1.00 29.69 225 LEU A N 1
ATOM 1765 C CA . LEU A 1 225 ? 16.605 -0.552 -50.159 1.00 29.69 225 LEU A CA 1
ATOM 1766 C C . LEU A 1 225 ? 16.252 0.705 -50.968 1.00 29.69 225 LEU A C 1
ATOM 1768 O O . LEU A 1 225 ? 15.627 1.631 -50.458 1.00 29.69 225 LEU A O 1
ATOM 1772 N N . ILE A 1 226 ? 16.682 0.754 -52.229 1.00 29.44 226 ILE A N 1
ATOM 1773 C CA . ILE A 1 226 ? 16.080 1.653 -53.215 1.00 29.44 226 ILE A CA 1
ATOM 1774 C C . ILE A 1 226 ? 14.841 0.936 -53.754 1.00 29.44 226 ILE A C 1
ATOM 1776 O O . ILE A 1 226 ? 14.916 -0.202 -54.214 1.00 29.44 226 ILE A O 1
ATOM 1780 N N . HIS A 1 227 ? 13.695 1.599 -53.611 1.00 29.67 227 HIS A N 1
ATOM 1781 C CA . HIS A 1 227 ? 12.374 1.136 -54.019 1.00 29.67 227 HIS A CA 1
ATOM 1782 C C . HIS A 1 227 ? 12.351 0.557 -55.443 1.00 29.67 227 HIS A C 1
ATOM 1784 O O . HIS A 1 227 ? 12.568 1.270 -56.417 1.00 29.67 227 HIS A O 1
ATOM 1790 N N . LEU A 1 228 ? 11.982 -0.719 -55.550 1.00 27.23 228 LEU A N 1
ATOM 1791 C CA . LEU A 1 228 ? 11.191 -1.233 -56.666 1.00 27.23 228 LEU A CA 1
ATOM 1792 C C . LEU A 1 228 ? 9.726 -1.061 -56.262 1.00 27.23 228 LEU A C 1
ATOM 1794 O O . LEU A 1 228 ? 9.394 -1.564 -55.193 1.00 27.23 228 LEU A O 1
ATOM 1798 N N . ILE A 1 229 ? 8.932 -0.285 -57.014 1.00 27.39 229 ILE A N 1
ATOM 1799 C CA . ILE A 1 229 ? 7.695 -0.637 -57.768 1.00 27.39 229 ILE A CA 1
ATOM 1800 C C . ILE A 1 229 ? 7.150 0.678 -58.395 1.00 27.39 229 ILE A C 1
ATOM 1802 O O . ILE A 1 229 ? 7.088 1.669 -57.662 1.00 27.39 229 ILE A O 1
ATOM 1806 N N . PRO A 1 230 ? 6.643 0.721 -59.647 1.00 35.06 230 PRO A N 1
ATOM 1807 C CA . PRO A 1 230 ? 6.726 -0.237 -60.757 1.00 35.06 230 PRO A CA 1
ATOM 1808 C C . PRO A 1 230 ? 7.635 0.230 -61.907 1.00 35.06 230 PRO A C 1
ATOM 1810 O O . PRO A 1 230 ? 7.751 1.454 -62.138 1.00 35.06 230 PRO A O 1
#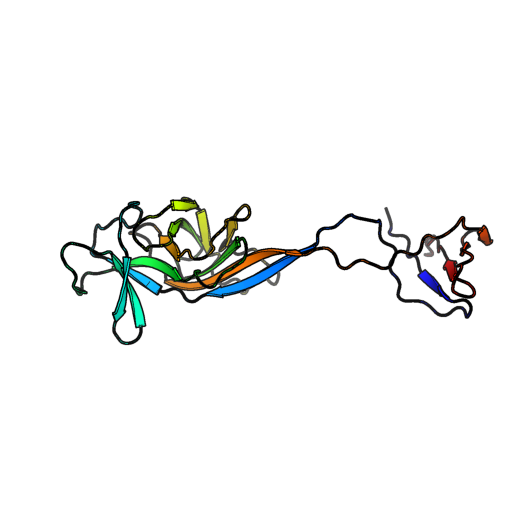

=== Feature glossary ===
Key to the feature types in this record:

pLDDT. pLDDT is the predicted lDDT-Cα score: AlphaFold's confidence that the local environment of each residue (all inter-atomic distances within 15 Å) is correctly placed. It is a per-residue number between 0 and 100, with higher meaning more reliable.

Radius of gyration, Cα contacts, bounding box. The geometric summary reports three shape descriptors. Rg (radius of gyration) measures how spread out the Cα atoms are about their centre of mass; compact globular proteins have small Rg, elongated or unfolded ones large. Cα contacts (<8 Å, |i−j|>4) count long-range residue pairs in spatial proximity — high for tightly packed folds, near zero for rods or random coil. The bounding-box extents give the protein's footprint along x, y, z in Å.

Backbone torsions (φ/ψ). Backbone dihedral angles. Every residue except chain termini has a φ (preceding-C → N → Cα → C) and a ψ (N → Cα → C → next-N). They are reported in degrees following the IUPAC sign convention. Secondary structure is essentially a statement about which (φ, ψ) basin each residue occupies.

Contact-map, Ramachandran, and PAE plots. Plot images: a contact map (which residues are close in 3D, as an N×N binary image), a Ramachandran scatter (backbone torsion angles, revealing secondary-structure composition at a glance), and — for AlphaFold structures — a PAE heatmap (pairwise prediction confidence).

Predicted aligned error. Predicted Aligned Error (PAE) is an AlphaFold confidence matrix: entry (i, j) is the expected error in the position of residue j, in ångströms, when the prediction is superimposed on the true structure at residue i. Low PAE within a block of residues means that block is internally rigid and well-predicted; high PAE between two blocks means their relative placement is uncertain even if each block individually is confident.

Secondary structure (3-state, P-SEA). Three-state secondary structure (P-SEA) collapses the eight DSSP classes into helix (a), strand (b), and coil (c). P-SEA assigns these from Cα geometry alone — distances and angles — without requiring backbone oxygens, so it works on any Cα trace.

Solvent-accessible surface area. Solvent-accessible surface area (SASA) is the area in Å² traced out by the centre of a 1.4 Å probe sphere (a water molecule) rolled over the protein's van der Waals surface (Shrake–Rupley / Lee–Richards construction). Buried residues have near-zero SASA; fully exposed residues can exceed 200 Å². The total SASA scales roughly with the number of surface residues.

Foldseek 3Di. The Foldseek 3Di string encodes local tertiary geometry as a 20-letter alphabet — one character per residue — derived from the relative positions of nearby Cα atoms. Unlike the amino-acid sequence, 3Di is a direct function of the 3D structure, so two proteins with the same fold have similar 3Di strings even at low sequence identity.

B-factor. For experimental (PDB) structures, the B-factor (temperature factor) quantifies the positional spread of each atom in the crystal — a combination of thermal vibration and static disorder — in units of Å². High B-factors mark flexible loops or poorly resolved regions; low B-factors mark the rigid, well-ordered core.

mmCIF coordinates. The mmCIF block holds the 3D Cartesian coordinates of each backbone atom (N, Cα, C, O) in ångströms. mmCIF is the PDB's canonical archive format — a tagged-loop text representation of the atomic model.

InterPro / GO / CATH / organism. Functional annotations link the protein to curated databases. InterPro entries identify conserved domains and families by matching the sequence against member-database signatures (Pfam, PROSITE, CDD, …). Gene Ontology (GO) terms describe molecular function, biological process, and cellular component in a controlled vocabulary. CATH places the structure in a hierarchical fold classification (Class/Architecture/Topology/Homologous-superfamily). The organism is the source species.

Rendered structure images. Structure images are PyMOL renders from six orthogonal camera directions. Cartoon representation draws helices as coils and strands as arrows; sticks shows the backbone as bonds; surface shows the solvent-excluded envelope. Rainbow coloring maps sequence position to hue (blue→red, N→C); chain coloring assigns a distinct color per polypeptide.

Sequence. This is the polypeptide sequence — one letter per residue, N-terminus first. Length ranges from a few dozen residues for small domains to over a thousand for large multi-domain proteins.

Secondary structure (8-state, DSSP). The SS8 string is DSSP's per-residue secondary-structure call. α-helix (H) means an i→i+4 H-bond ladder; β-strand (E) means the residue participates in a β-sheet; 3₁₀ (G) and π (I) are tighter and wider helices; T/S are turns/bends; '-' is loop.

Nearest PDB structures. Structural nearest neighbors (via Foldseek easy-search vs the PDB). Reported per hit: target PDB id, E-value, and alignment TM-score. A TM-score above ~0.5 is the conventional threshold for 'same fold'.